Protein AF-K0IC12-F1 (afdb_monomer_lite)

pLDDT: mean 86.48, std 11.3, range [30.16, 95.88]

Organism: Nitrososphaera gargensis (strain Ga9.2) (NCBI:txid1237085)

Sequence (268 aa):
MEIEVFSLYKRFTNIFKLDVQGGSIYESYVADENTHFHRGKYYTHVKTPAKVEHVHPDVVTSLVRKAFTQKLIASGYTVDFETAFQSREDEIRNNAFSDIVQVFNGFRFRILGSSNRIYMICDPHLVIRSKASVGHILSLGVPIAILTGVKVSELSSSKTIGYIKEQNFQGGKIRIQKFDKPGPEDVEPNSISIEPRPEVIHNILSYAGRNVDFITLQRQKSLLDSKTASRDRFSQTLLTVDKLRKIFPLIFGDFTVNLAKDPLVVQV

Radius of gyration: 23.1 Å; chains: 1; bounding box: 49×63×57 Å

Foldseek 3Di:
DDPPPQVVQWQAALKWWKDKDWAWKFWDPDDDLQWDDDPRTIIGRPDDPGTDPDDDQVRVQVNVVSLLVVLLVVVQWDDDPNFKIFHPVQWPDDPLCVQFKIKGQIKGWHWDDDPNIIMIRIFTDIDMGGNAFQVRLVVLVQACVLQAQFWKAFPVPSHTFFGFHHADPVPRWTWGDGPVDPDIDTDHSRGMHTDDDQVSSCSSSVSSVRPDNSVVVNCVSCLVPPPPSSVVRSVSSLVVVVVSQVSPQRDDNGMTIHIHNGGDIDRD

Secondary structure (DSSP, 8-state):
----GGGGGEEEEEEEEEEEEE--EEEESS--TT-EEETTEEEESS--S-EESS--HHHHHHHHHHHHHHHHHHTT-EEETTTEEE-GGGB---TTTTTTEEEEEEEEEEEEEETTEEEEEEEEEEEEEE-S-HHHHHHTT--GGGTTT-EEEETTT--EEEEEEEEETTTTEEEEEESSSSSEEEE-TTTEEE---HHHHHHHHHHTT----HHHHHHHHTTTT-TTHHHHHHHHHHHHHHHHGGGPSEEETTEEEEEEEEEEEEE-

Structure (mmCIF, N/CA/C/O backbone):
data_AF-K0IC12-F1
#
_entry.id   AF-K0IC12-F1
#
loop_
_atom_site.group_PDB
_atom_site.id
_atom_site.type_symbol
_atom_site.label_atom_id
_atom_site.label_alt_id
_atom_site.label_comp_id
_atom_site.label_asym_id
_atom_site.label_entity_id
_atom_site.label_seq_id
_atom_site.pdbx_PDB_ins_code
_atom_site.Cartn_x
_atom_site.Cartn_y
_atom_site.Cartn_z
_atom_site.occupancy
_atom_site.B_iso_or_equiv
_atom_site.auth_seq_id
_atom_site.auth_comp_id
_atom_site.auth_asym_id
_atom_site.auth_atom_id
_atom_site.pdbx_PDB_model_num
ATOM 1 N N . MET A 1 1 ? -3.922 -42.128 -19.922 1.00 37.50 1 MET A N 1
ATOM 2 C CA . MET A 1 1 ? -4.250 -40.759 -19.477 1.00 37.50 1 MET A CA 1
ATOM 3 C C . MET A 1 1 ? -3.355 -40.481 -18.284 1.00 37.50 1 MET A C 1
ATOM 5 O O . MET A 1 1 ? -3.751 -40.698 -17.148 1.00 37.50 1 MET A O 1
ATOM 9 N N . GLU A 1 2 ? -2.088 -40.175 -18.560 1.00 30.16 2 GLU A N 1
ATOM 10 C CA . GLU A 1 2 ? -1.124 -39.814 -17.523 1.00 30.16 2 GLU A CA 1
ATOM 11 C C . GLU A 1 2 ? -1.532 -38.439 -17.005 1.00 30.16 2 GLU A C 1
ATOM 13 O O . GLU A 1 2 ? -1.391 -37.433 -17.695 1.00 30.16 2 GLU A O 1
ATOM 18 N N . ILE A 1 3 ? -2.101 -38.395 -15.803 1.00 37.47 3 ILE A N 1
ATOM 19 C CA . ILE A 1 3 ? -2.036 -37.180 -14.998 1.00 37.47 3 ILE A CA 1
ATOM 20 C C . ILE A 1 3 ? -0.536 -36.947 -14.841 1.00 37.47 3 ILE A C 1
ATOM 22 O O . ILE A 1 3 ? 0.113 -37.751 -14.175 1.00 37.47 3 ILE A O 1
ATOM 26 N N . GLU A 1 4 ? 0.021 -35.955 -15.547 1.00 41.69 4 GLU A N 1
ATOM 27 C CA . GLU A 1 4 ? 1.442 -35.618 -15.479 1.00 41.69 4 GLU A CA 1
ATOM 28 C C . GLU A 1 4 ? 1.815 -35.494 -14.004 1.00 41.69 4 GLU A C 1
ATOM 30 O O . GLU A 1 4 ? 1.529 -34.489 -13.360 1.00 41.69 4 GLU A O 1
ATOM 35 N N . VAL A 1 5 ? 2.459 -36.519 -13.449 1.00 41.50 5 VAL A N 1
ATOM 36 C CA . VAL A 1 5 ? 2.926 -36.530 -12.059 1.00 41.50 5 VAL A CA 1
ATOM 37 C C . VAL A 1 5 ? 3.823 -35.307 -11.808 1.00 41.50 5 VAL A C 1
ATOM 39 O O . VAL A 1 5 ? 3.843 -34.754 -10.715 1.00 41.50 5 VAL A O 1
ATOM 42 N N . PHE A 1 6 ? 4.448 -34.777 -12.865 1.00 40.00 6 PHE A N 1
ATOM 43 C CA . PHE A 1 6 ? 5.191 -33.518 -12.894 1.00 40.00 6 PHE A CA 1
ATOM 44 C C . PHE A 1 6 ? 4.371 -32.255 -12.575 1.00 40.00 6 PHE A C 1
ATOM 46 O O . PHE A 1 6 ? 4.945 -31.276 -12.098 1.00 40.00 6 PHE A O 1
ATOM 53 N N . SER A 1 7 ? 3.050 -32.229 -12.784 1.00 48.22 7 SER A N 1
ATOM 54 C CA . SER A 1 7 ? 2.214 -31.090 -12.380 1.00 48.22 7 SER A CA 1
ATOM 55 C C . SER A 1 7 ? 2.069 -30.979 -10.860 1.00 48.22 7 SER A C 1
ATOM 57 O O . SER A 1 7 ? 1.797 -29.888 -10.366 1.00 48.22 7 SER A O 1
ATOM 59 N N . LEU A 1 8 ? 2.282 -32.074 -10.115 1.00 42.47 8 LEU A N 1
ATOM 60 C CA . LEU A 1 8 ? 2.255 -32.088 -8.645 1.00 42.47 8 LEU A CA 1
ATOM 61 C C . LEU A 1 8 ? 3.492 -31.414 -8.021 1.00 42.47 8 LEU A C 1
ATOM 63 O O . LEU A 1 8 ? 3.436 -31.005 -6.864 1.00 42.47 8 LEU A O 1
ATOM 67 N N . TYR A 1 9 ? 4.575 -31.247 -8.790 1.00 43.97 9 TYR A N 1
ATOM 68 C CA . TYR A 1 9 ? 5.841 -30.646 -8.344 1.00 43.97 9 TYR A CA 1
ATOM 69 C C . TYR A 1 9 ? 6.037 -29.193 -8.811 1.00 43.97 9 TYR A C 1
ATOM 71 O O . TYR A 1 9 ? 7.034 -28.550 -8.479 1.00 43.97 9 TYR A O 1
ATOM 79 N N . LYS A 1 10 ? 5.080 -28.632 -9.564 1.00 49.81 10 LYS A N 1
ATOM 80 C CA . LYS A 1 10 ? 5.116 -27.226 -9.991 1.00 49.81 10 LYS A CA 1
ATOM 81 C C . LYS A 1 10 ? 4.685 -26.327 -8.832 1.00 49.81 10 LYS A C 1
ATOM 83 O O . LYS A 1 10 ? 3.508 -26.278 -8.475 1.00 49.81 10 LYS A O 1
ATOM 88 N N . ARG A 1 11 ? 5.626 -25.565 -8.264 1.00 60.78 11 ARG A N 1
ATOM 89 C CA . ARG A 1 11 ? 5.282 -24.460 -7.357 1.00 60.78 11 ARG A CA 1
ATOM 90 C C . ARG A 1 11 ? 5.029 -23.206 -8.181 1.00 60.78 11 ARG A C 1
ATOM 92 O O . ARG A 1 11 ? 5.937 -22.659 -8.809 1.00 60.78 11 ARG A O 1
ATOM 99 N N . PHE A 1 12 ? 3.779 -22.760 -8.174 1.00 69.00 12 PHE A N 1
ATOM 100 C CA . PHE A 1 12 ? 3.396 -21.489 -8.767 1.00 69.00 12 PHE A CA 1
ATOM 101 C C . PHE A 1 12 ? 3.943 -20.336 -7.927 1.00 69.00 12 PHE A C 1
ATOM 103 O O . PHE A 1 12 ? 3.767 -20.308 -6.707 1.00 69.00 12 PHE A O 1
ATOM 110 N N . THR A 1 13 ? 4.621 -19.395 -8.580 1.00 80.56 13 THR A N 1
ATOM 111 C CA . THR A 1 13 ? 5.155 -18.202 -7.919 1.00 80.56 13 THR A CA 1
ATOM 112 C C . THR A 1 13 ? 4.242 -17.000 -8.140 1.00 80.56 13 THR A C 1
ATOM 114 O O . THR A 1 13 ? 3.378 -16.991 -9.012 1.00 80.56 13 THR A O 1
ATOM 117 N N . ASN A 1 14 ? 4.456 -15.957 -7.349 1.00 86.38 14 ASN A N 1
ATOM 118 C CA . ASN A 1 14 ? 3.876 -14.629 -7.532 1.00 86.38 14 ASN A CA 1
ATOM 119 C C . ASN A 1 14 ? 4.784 -13.712 -8.381 1.00 86.38 14 ASN A C 1
ATOM 121 O O . ASN A 1 14 ? 4.689 -12.486 -8.297 1.00 86.38 14 ASN A O 1
ATOM 125 N N . ILE A 1 15 ? 5.702 -14.307 -9.153 1.00 91.06 15 ILE A N 1
ATOM 126 C CA . ILE A 1 15 ? 6.747 -13.617 -9.906 1.00 91.06 15 ILE A CA 1
ATOM 127 C C . ILE A 1 15 ? 6.404 -13.682 -11.389 1.00 91.06 15 ILE A C 1
ATOM 129 O O . ILE A 1 15 ? 6.227 -14.760 -11.948 1.00 91.06 15 ILE A O 1
ATOM 133 N N . PHE A 1 16 ? 6.373 -12.530 -12.041 1.00 93.25 16 PHE A N 1
ATOM 134 C CA . PHE A 1 16 ? 6.035 -12.379 -13.448 1.00 93.25 16 PHE A CA 1
ATOM 135 C C . PHE A 1 16 ? 7.198 -11.719 -14.171 1.00 93.25 16 PHE A C 1
ATOM 137 O O . PHE A 1 16 ? 7.802 -10.773 -13.666 1.00 93.25 16 PHE A O 1
ATOM 144 N N . LYS A 1 17 ? 7.537 -12.212 -15.358 1.00 94.06 17 LYS A N 1
ATOM 145 C CA . LYS A 1 17 ? 8.578 -11.590 -16.177 1.00 94.06 17 LYS A CA 1
ATOM 146 C C . LYS A 1 17 ? 8.070 -10.262 -16.747 1.00 94.06 17 LYS A C 1
ATOM 148 O O . LYS A 1 17 ? 6.922 -10.170 -17.179 1.00 94.06 17 LYS A O 1
ATOM 153 N N . LEU A 1 18 ? 8.937 -9.255 -16.759 1.00 94.94 18 LEU A N 1
ATOM 154 C CA . LEU A 1 18 ? 8.748 -8.023 -17.512 1.00 94.94 18 LEU A CA 1
ATOM 155 C C . LEU A 1 18 ? 9.631 -8.070 -18.760 1.00 94.94 18 LEU A C 1
ATOM 157 O O . LEU A 1 18 ? 10.860 -8.129 -18.668 1.00 94.94 18 LEU A O 1
ATOM 161 N N . ASP A 1 19 ? 8.998 -8.060 -19.927 1.00 93.56 19 ASP A N 1
ATOM 162 C CA . ASP A 1 19 ? 9.678 -8.017 -21.216 1.00 93.56 19 ASP A CA 1
ATOM 163 C C . ASP A 1 19 ? 9.950 -6.558 -21.581 1.00 93.56 19 ASP A C 1
ATOM 165 O O . ASP A 1 19 ? 9.056 -5.832 -22.015 1.00 93.56 19 ASP A O 1
ATOM 169 N N . VAL A 1 20 ? 11.191 -6.130 -21.355 1.00 91.50 20 VAL A N 1
ATOM 170 C CA . VAL A 1 20 ? 11.669 -4.773 -21.639 1.00 91.50 20 VAL A CA 1
ATOM 171 C C . VAL A 1 20 ? 12.267 -4.736 -23.040 1.00 91.50 20 VAL A C 1
ATOM 173 O O . VAL A 1 20 ? 13.178 -5.504 -23.348 1.00 91.50 20 VAL A O 1
ATOM 176 N N . GLN A 1 21 ? 11.761 -3.839 -23.880 1.00 89.81 21 GLN A N 1
ATOM 177 C CA . GLN A 1 21 ? 12.217 -3.623 -25.249 1.00 89.81 21 GLN A CA 1
ATOM 178 C C . GLN A 1 21 ? 12.609 -2.160 -25.460 1.00 89.81 21 GLN A C 1
ATOM 180 O O . GLN A 1 21 ? 11.932 -1.250 -24.976 1.00 89.81 21 GLN A O 1
ATOM 185 N N . GLY A 1 22 ? 13.682 -1.952 -26.226 1.00 83.44 22 GLY A N 1
ATOM 186 C CA . GLY A 1 22 ? 14.189 -0.620 -26.541 1.00 83.44 22 GLY A CA 1
ATOM 187 C C . GLY A 1 22 ? 14.722 0.128 -25.318 1.00 83.44 22 GLY A C 1
ATOM 188 O O . GLY A 1 22 ? 15.079 -0.477 -24.305 1.00 83.44 22 GLY A O 1
ATOM 189 N N . GLY A 1 23 ? 14.767 1.453 -25.444 1.00 83.06 23 GLY A N 1
ATOM 190 C CA . GLY A 1 23 ? 15.145 2.360 -24.371 1.00 83.06 23 GLY A CA 1
ATOM 191 C C . GLY A 1 23 ? 16.581 2.867 -24.436 1.00 83.06 23 GLY A C 1
ATOM 192 O O . GLY A 1 23 ? 17.542 2.101 -24.387 1.00 83.06 23 GLY A O 1
ATOM 193 N N . SER A 1 24 ? 16.725 4.189 -24.490 1.00 89.44 24 SER A N 1
ATOM 194 C CA . SER A 1 24 ? 17.990 4.874 -24.224 1.00 89.44 24 SER A CA 1
ATOM 195 C C . SER A 1 24 ? 17.958 5.452 -22.813 1.00 89.44 24 SER A C 1
ATOM 197 O O . SER A 1 24 ? 16.943 5.998 -22.382 1.00 89.44 24 SER A O 1
ATOM 199 N N . ILE A 1 25 ? 19.075 5.347 -22.097 1.00 91.06 25 ILE A N 1
ATOM 200 C CA . ILE A 1 25 ? 19.256 6.000 -20.798 1.00 91.06 25 ILE A CA 1
ATOM 201 C C . ILE A 1 25 ? 20.344 7.045 -20.950 1.00 91.06 25 ILE A C 1
ATOM 203 O O . ILE A 1 25 ? 21.324 6.853 -21.674 1.00 91.06 25 ILE A O 1
ATOM 207 N N . TYR A 1 26 ? 20.146 8.154 -20.263 1.00 92.00 26 TYR A N 1
ATOM 208 C CA . TYR A 1 26 ? 20.994 9.322 -20.330 1.00 92.00 26 TYR A CA 1
ATOM 209 C C . TYR A 1 26 ? 21.458 9.714 -18.931 1.00 92.00 26 TYR A C 1
ATOM 211 O O . TYR A 1 26 ? 20.747 9.492 -17.947 1.00 92.00 26 TYR A O 1
ATOM 219 N N . GLU A 1 27 ? 22.646 10.301 -18.839 1.00 91.12 27 GLU A N 1
ATOM 220 C CA . GLU A 1 27 ? 23.101 10.950 -17.614 1.00 91.12 27 GLU A CA 1
ATOM 221 C C . GLU A 1 27 ? 22.369 12.295 -17.463 1.00 91.12 27 GLU A C 1
ATOM 223 O O . GLU A 1 27 ? 22.166 13.037 -18.431 1.00 91.12 27 GLU A O 1
ATOM 228 N N . SER A 1 28 ? 21.933 12.588 -16.242 1.00 88.94 28 SER A N 1
ATOM 229 C CA . SER A 1 28 ? 21.329 13.860 -15.858 1.00 88.94 28 SER A CA 1
ATOM 230 C C . SER A 1 28 ? 22.184 14.525 -14.787 1.00 88.94 28 SER A C 1
ATOM 232 O O . SER A 1 28 ? 22.782 13.859 -13.943 1.00 88.94 28 SER A O 1
ATOM 234 N N . TYR A 1 29 ? 22.198 15.854 -14.794 1.00 85.25 29 TYR A N 1
ATOM 235 C CA . TYR A 1 29 ? 22.794 16.667 -13.731 1.00 85.25 29 TYR A CA 1
ATOM 236 C C . TYR A 1 29 ? 21.744 17.202 -12.752 1.00 85.25 29 TYR A C 1
ATOM 238 O O . TYR A 1 29 ? 22.092 17.771 -11.720 1.00 85.25 29 TYR A O 1
ATOM 246 N N . VAL A 1 30 ? 20.461 17.019 -13.071 1.00 84.88 30 VAL A N 1
ATOM 247 C CA . VAL A 1 30 ? 19.329 17.492 -12.274 1.00 84.88 30 VAL A CA 1
ATOM 248 C C . VAL A 1 30 ? 18.616 16.290 -11.673 1.00 84.88 30 VAL A C 1
ATOM 250 O O . VAL A 1 30 ? 18.352 15.307 -12.367 1.00 84.88 30 VAL A O 1
ATOM 253 N N . ALA A 1 31 ? 18.320 16.383 -10.379 1.00 86.94 31 ALA A N 1
ATOM 254 C CA . ALA A 1 31 ? 17.467 15.437 -9.681 1.00 86.94 31 ALA A CA 1
ATOM 255 C C . ALA A 1 31 ? 16.000 15.841 -9.872 1.00 86.94 31 ALA A C 1
ATOM 257 O O . ALA A 1 31 ? 15.590 16.924 -9.460 1.00 86.94 31 ALA A O 1
ATOM 258 N N . ASP A 1 32 ? 15.216 14.956 -10.475 1.00 86.44 32 ASP A N 1
ATOM 259 C CA . ASP A 1 32 ? 13.775 15.112 -10.668 1.00 86.44 32 ASP A CA 1
ATOM 260 C C . ASP A 1 32 ? 13.022 13.776 -10.500 1.00 86.44 32 ASP A C 1
ATOM 262 O O . ASP A 1 32 ? 13.602 12.715 -10.226 1.00 86.44 32 ASP A O 1
ATOM 266 N N . GLU A 1 33 ? 11.703 13.819 -10.679 1.00 82.94 33 GLU A N 1
ATOM 267 C CA . GLU A 1 33 ? 10.798 12.671 -10.572 1.00 82.94 33 GLU A CA 1
ATOM 268 C C . GLU A 1 33 ? 11.129 11.509 -11.530 1.00 82.94 33 GLU A C 1
ATOM 270 O O . GLU A 1 33 ? 10.930 10.342 -11.169 1.00 82.94 33 GLU A O 1
ATOM 275 N N . ASN A 1 34 ? 11.737 11.796 -12.681 1.00 84.56 34 ASN A N 1
ATOM 276 C CA . ASN A 1 34 ? 12.089 10.841 -13.736 1.00 84.56 34 ASN A CA 1
ATOM 277 C C . ASN A 1 34 ? 13.535 10.328 -13.637 1.00 84.56 34 ASN A C 1
ATOM 279 O O . ASN A 1 34 ? 13.912 9.399 -14.356 1.00 84.56 34 ASN A O 1
ATOM 283 N N . THR A 1 35 ? 14.336 10.885 -12.727 1.00 88.75 35 THR A N 1
ATOM 284 C CA . THR A 1 35 ? 15.748 10.515 -12.550 1.00 88.75 35 THR A CA 1
ATOM 285 C C . THR A 1 35 ? 15.976 9.437 -11.489 1.00 88.75 35 THR A C 1
ATOM 287 O O . THR A 1 35 ? 15.227 9.310 -10.524 1.00 88.75 35 THR A O 1
ATOM 290 N N . HIS A 1 36 ? 17.039 8.650 -11.606 1.00 89.50 36 HIS A N 1
ATOM 291 C CA . HIS A 1 36 ? 17.471 7.695 -10.589 1.00 89.50 36 HIS A CA 1
ATOM 292 C C . HIS A 1 36 ? 18.938 7.921 -10.228 1.00 89.50 36 HIS A C 1
ATOM 294 O O . HIS A 1 36 ? 19.790 7.941 -11.110 1.00 89.50 36 HIS A O 1
ATOM 300 N N . PHE A 1 37 ? 19.228 8.060 -8.934 1.00 89.62 37 PHE A N 1
ATOM 301 C CA . PHE A 1 37 ? 20.593 8.178 -8.433 1.00 89.62 37 PHE A CA 1
ATOM 302 C C . PHE A 1 37 ? 21.239 6.801 -8.257 1.00 89.62 37 PHE A C 1
ATOM 304 O O . PHE A 1 37 ? 20.717 5.957 -7.525 1.00 89.62 37 PHE A O 1
ATOM 311 N N . HIS A 1 38 ? 22.391 6.587 -8.888 1.00 89.19 38 HIS A N 1
ATOM 312 C CA . HIS A 1 38 ? 23.189 5.374 -8.747 1.00 89.19 38 HIS A CA 1
ATOM 313 C C . HIS A 1 38 ? 24.681 5.722 -8.835 1.00 89.19 38 HIS A C 1
ATOM 315 O O . HIS A 1 38 ? 25.109 6.409 -9.757 1.00 89.19 38 HIS A O 1
ATOM 321 N N . ARG A 1 39 ? 25.482 5.257 -7.865 1.00 87.69 39 ARG A N 1
ATOM 322 C CA . ARG A 1 39 ? 26.951 5.442 -7.824 1.00 87.69 39 ARG A CA 1
ATOM 323 C C . ARG A 1 39 ? 27.421 6.883 -8.110 1.00 87.69 39 ARG A C 1
ATOM 325 O O . ARG A 1 39 ? 28.348 7.094 -8.883 1.00 87.69 39 ARG A O 1
ATOM 332 N N . GLY A 1 40 ? 26.785 7.876 -7.486 1.00 87.69 40 GLY A N 1
ATOM 333 C CA . GLY A 1 40 ? 27.198 9.281 -7.607 1.00 87.69 40 GLY A CA 1
ATOM 334 C C . GLY A 1 40 ? 26.617 10.037 -8.805 1.00 87.69 40 GLY A C 1
ATOM 335 O O . GLY A 1 40 ? 26.897 11.224 -8.939 1.00 87.69 40 GLY A O 1
ATOM 336 N N . LYS A 1 41 ? 25.810 9.392 -9.655 1.00 91.31 41 LYS A N 1
ATOM 337 C CA . LYS A 1 41 ? 25.256 9.981 -10.884 1.00 91.31 41 LYS A CA 1
ATOM 338 C C . LYS A 1 41 ? 23.739 9.848 -10.948 1.00 91.31 41 LYS A C 1
ATOM 340 O O . LYS A 1 41 ? 23.183 8.887 -10.413 1.00 91.31 41 LYS A O 1
ATOM 345 N N . TYR A 1 42 ? 23.080 10.780 -11.635 1.00 92.12 42 TYR A N 1
ATOM 346 C CA . TYR A 1 42 ? 21.659 10.671 -11.964 1.00 92.12 42 TYR A CA 1
ATOM 347 C C . TYR A 1 42 ? 21.477 10.134 -13.380 1.00 92.12 42 TYR A C 1
ATOM 349 O O . TYR A 1 42 ? 22.168 10.537 -14.311 1.00 92.12 42 TYR A O 1
ATOM 357 N N . TYR A 1 43 ? 20.508 9.242 -13.538 1.00 92.00 43 TYR A N 1
ATOM 358 C CA . TYR A 1 43 ? 20.153 8.617 -14.805 1.00 92.00 43 TYR A CA 1
ATOM 359 C C . TYR A 1 43 ? 18.690 8.877 -15.128 1.00 92.00 43 TYR A C 1
ATOM 361 O O . TYR A 1 43 ? 17.850 8.809 -14.235 1.00 92.00 43 TYR A O 1
ATOM 369 N N . THR A 1 44 ? 18.364 9.122 -16.390 1.00 91.38 44 THR A N 1
ATOM 370 C CA . THR A 1 44 ? 16.992 9.374 -16.844 1.00 91.38 44 THR A CA 1
ATOM 371 C C . THR A 1 44 ? 16.723 8.687 -18.180 1.00 91.38 44 THR A C 1
ATOM 373 O O . THR A 1 44 ? 17.644 8.376 -18.932 1.00 91.38 44 THR A O 1
ATOM 376 N N . HIS A 1 45 ? 15.451 8.434 -18.474 1.00 88.75 45 HIS A N 1
ATOM 377 C CA . HIS A 1 45 ? 14.993 7.980 -19.791 1.00 88.75 45 HIS A CA 1
ATOM 378 C C . HIS A 1 45 ? 14.639 9.155 -20.722 1.00 88.75 45 HIS A C 1
ATOM 380 O O . HIS A 1 45 ? 14.367 8.952 -21.903 1.00 88.75 45 HIS A O 1
ATOM 386 N N . VAL A 1 46 ? 14.616 10.384 -20.193 1.00 87.69 46 VAL A N 1
ATOM 387 C CA . VAL A 1 46 ? 14.368 11.607 -20.963 1.00 87.69 46 VAL A CA 1
ATOM 388 C C . VAL A 1 46 ? 15.643 11.985 -21.710 1.00 87.69 46 VAL A C 1
ATOM 390 O O . VAL A 1 46 ? 16.728 11.983 -21.134 1.00 87.69 46 VAL A O 1
ATOM 393 N N . LYS A 1 47 ? 15.523 12.307 -22.999 1.00 85.00 47 LYS A N 1
ATOM 394 C CA . LYS A 1 47 ? 16.674 12.590 -23.860 1.00 85.00 47 LYS A CA 1
ATOM 395 C C . LYS A 1 47 ? 17.498 13.769 -23.333 1.00 85.00 47 LYS A C 1
ATOM 397 O O . LYS A 1 47 ? 17.010 14.895 -23.287 1.00 85.00 47 LYS A O 1
ATOM 402 N N . THR A 1 48 ? 18.766 13.514 -23.021 1.00 82.31 48 THR A N 1
ATOM 403 C CA . THR A 1 48 ? 19.787 14.540 -22.752 1.00 82.31 48 THR A CA 1
ATOM 404 C C . THR A 1 48 ? 20.981 14.343 -23.703 1.00 82.31 48 THR A C 1
ATOM 406 O O . THR A 1 48 ? 21.036 13.339 -24.421 1.00 82.31 48 THR A O 1
ATOM 409 N N . PRO A 1 49 ? 21.941 15.285 -23.769 1.00 82.44 49 PRO A N 1
ATOM 410 C CA . PRO A 1 49 ? 23.105 15.150 -24.649 1.00 82.44 49 PRO A CA 1
ATOM 411 C C . PRO A 1 49 ? 23.994 13.936 -24.330 1.00 82.44 49 PRO A C 1
ATOM 413 O O . PRO A 1 49 ? 24.644 13.401 -25.225 1.00 82.44 49 PRO A O 1
ATOM 416 N N . ALA A 1 50 ? 24.018 13.481 -23.073 1.00 85.44 50 ALA A N 1
ATOM 417 C CA . ALA A 1 50 ? 24.920 12.437 -22.595 1.00 85.44 50 ALA A CA 1
ATOM 418 C C . ALA A 1 50 ? 24.226 11.066 -22.560 1.00 85.44 50 ALA A C 1
ATOM 420 O O . ALA A 1 50 ? 23.750 10.618 -21.514 1.00 85.44 50 ALA A O 1
ATOM 421 N N . LYS A 1 51 ? 24.153 10.390 -23.713 1.00 88.31 51 LYS A N 1
ATOM 422 C CA . LYS A 1 51 ? 23.643 9.011 -23.793 1.00 88.31 51 LYS A CA 1
ATOM 423 C C . LYS A 1 51 ? 24.618 8.035 -23.127 1.00 88.31 51 LYS A C 1
ATOM 425 O O . LYS A 1 51 ? 25.823 8.113 -23.340 1.00 88.31 51 LYS A O 1
ATOM 430 N N . VAL A 1 52 ? 24.083 7.090 -22.360 1.00 86.31 52 VAL A N 1
ATOM 431 C CA . VAL A 1 52 ? 24.846 6.038 -21.680 1.00 86.31 52 VAL A CA 1
ATOM 432 C C . VAL A 1 52 ? 24.699 4.727 -22.454 1.00 86.31 52 VAL A C 1
ATOM 434 O O . VAL A 1 52 ? 23.585 4.246 -22.654 1.00 86.31 52 VAL A O 1
ATOM 437 N N . GLU A 1 53 ? 25.815 4.138 -22.886 1.00 77.94 53 GLU A N 1
ATOM 438 C CA . GLU A 1 53 ? 25.818 2.872 -23.644 1.00 77.94 53 GLU A CA 1
ATOM 439 C C . GLU A 1 53 ? 25.704 1.639 -22.740 1.00 77.94 53 GLU A C 1
ATOM 441 O O . GLU A 1 53 ? 24.989 0.689 -23.052 1.00 77.94 53 GLU A O 1
ATOM 446 N N . HIS A 1 54 ? 26.370 1.672 -21.584 1.00 80.94 54 HIS A N 1
ATOM 447 C CA . HIS A 1 54 ? 26.354 0.590 -20.606 1.00 80.94 54 HIS A CA 1
ATOM 448 C C . HIS A 1 54 ? 25.709 1.057 -19.312 1.00 80.94 54 HIS A C 1
ATOM 450 O O . HIS A 1 54 ? 26.289 1.818 -18.536 1.00 80.94 54 HIS A O 1
ATOM 456 N N . VAL A 1 55 ? 24.489 0.586 -19.078 1.00 83.06 55 VAL A N 1
ATOM 457 C CA . VAL A 1 55 ? 23.694 0.980 -17.921 1.00 83.06 55 VAL A CA 1
ATOM 458 C C . VAL A 1 55 ? 23.611 -0.176 -16.941 1.00 83.06 55 VAL A C 1
ATOM 460 O O . VAL A 1 55 ? 23.340 -1.314 -17.321 1.00 83.06 55 VAL A O 1
ATOM 463 N N . HIS A 1 56 ? 23.817 0.121 -15.660 1.00 85.62 56 HIS A N 1
ATOM 464 C CA . HIS A 1 56 ? 23.649 -0.874 -14.610 1.00 85.62 56 HIS A CA 1
ATOM 465 C C . HIS A 1 56 ? 22.180 -1.353 -14.553 1.00 85.62 56 HIS A C 1
ATOM 467 O O . HIS A 1 56 ? 21.280 -0.507 -14.559 1.00 85.62 56 HIS A O 1
ATOM 473 N N . PRO A 1 57 ? 21.895 -2.667 -14.444 1.00 85.56 57 PRO A N 1
ATOM 474 C CA . PRO A 1 57 ? 20.523 -3.191 -14.435 1.00 85.56 57 PRO A CA 1
ATOM 475 C C . PRO A 1 57 ? 19.604 -2.564 -13.376 1.00 85.56 57 PRO A C 1
ATOM 477 O O . PRO A 1 57 ? 18.408 -2.387 -13.618 1.00 85.56 57 PRO A O 1
ATOM 480 N N . ASP A 1 58 ? 20.154 -2.175 -12.224 1.00 87.31 58 ASP A N 1
ATOM 481 C CA . ASP A 1 58 ? 19.405 -1.486 -11.162 1.00 87.31 58 ASP A CA 1
ATOM 482 C C . ASP A 1 58 ? 18.815 -0.152 -11.621 1.00 87.31 58 ASP A C 1
ATOM 484 O O . ASP A 1 58 ? 17.715 0.212 -11.204 1.00 87.31 58 ASP A O 1
ATOM 488 N N . VAL A 1 59 ? 19.514 0.563 -12.507 1.00 90.12 59 VAL A N 1
ATOM 489 C CA . VAL A 1 59 ? 19.035 1.835 -13.051 1.00 90.12 59 VAL A CA 1
ATOM 490 C C . VAL A 1 59 ? 17.791 1.591 -13.896 1.00 90.12 59 VAL A C 1
ATOM 492 O O . VAL A 1 59 ? 16.762 2.219 -13.655 1.00 90.12 59 VAL A O 1
ATOM 495 N N . VAL A 1 60 ? 17.848 0.627 -14.821 1.00 90.00 60 VAL A N 1
ATOM 496 C CA . VAL A 1 60 ? 16.694 0.239 -15.651 1.00 90.00 60 VAL A CA 1
ATOM 497 C C . VAL A 1 60 ? 15.541 -0.228 -14.760 1.00 90.00 60 VAL A C 1
ATOM 499 O O . VAL A 1 60 ? 14.421 0.256 -14.892 1.00 90.00 60 VAL A O 1
ATOM 502 N N . THR A 1 61 ? 15.821 -1.107 -13.795 1.00 92.19 61 THR A N 1
ATOM 503 C CA . THR A 1 61 ? 14.837 -1.628 -12.828 1.00 92.19 61 THR A CA 1
ATOM 504 C C . THR A 1 61 ? 14.141 -0.499 -12.066 1.00 92.19 61 THR A C 1
ATOM 506 O O . THR A 1 61 ? 12.918 -0.498 -11.917 1.00 92.19 61 THR A O 1
ATOM 509 N N . SER A 1 62 ? 14.906 0.493 -11.611 1.00 91.44 62 SER A N 1
ATOM 510 C CA . SER A 1 62 ? 14.381 1.646 -10.885 1.00 91.44 62 SER A CA 1
ATOM 511 C C . SER A 1 62 ? 13.530 2.557 -11.771 1.00 91.44 62 SER A C 1
ATOM 513 O O . SER A 1 62 ? 12.461 2.989 -11.335 1.00 91.44 62 SER A O 1
ATOM 515 N N . LEU A 1 63 ? 13.951 2.806 -13.016 1.00 92.12 63 LEU A N 1
ATOM 516 C CA . LEU A 1 63 ? 13.178 3.587 -13.987 1.00 92.12 63 LEU A CA 1
ATOM 517 C C . LEU A 1 63 ? 11.860 2.889 -14.350 1.00 92.12 63 LEU A C 1
ATOM 519 O O . LEU A 1 63 ? 10.811 3.525 -14.305 1.00 92.12 63 LEU A O 1
ATOM 523 N N . VAL A 1 64 ? 11.884 1.574 -14.600 1.00 93.25 64 VAL A N 1
ATOM 524 C CA . VAL A 1 64 ? 10.672 0.771 -14.845 1.00 93.25 64 VAL A CA 1
ATOM 525 C C . VAL A 1 64 ? 9.728 0.829 -13.642 1.00 93.25 64 VAL A C 1
ATOM 527 O O . VAL A 1 64 ? 8.528 1.032 -13.812 1.00 93.25 64 VAL A O 1
ATOM 530 N N . ARG A 1 65 ? 10.254 0.716 -12.414 1.00 93.06 65 ARG A N 1
ATOM 531 C CA . ARG A 1 65 ? 9.461 0.861 -11.181 1.00 93.06 65 ARG A CA 1
ATOM 532 C C . ARG A 1 65 ? 8.800 2.230 -11.088 1.00 93.06 65 ARG A C 1
ATOM 534 O O . ARG A 1 65 ? 7.612 2.294 -10.793 1.00 93.06 65 ARG A O 1
ATOM 541 N N . LYS A 1 66 ? 9.546 3.307 -11.344 1.00 91.31 66 LYS A N 1
ATOM 542 C CA . LYS A 1 66 ? 9.011 4.675 -11.332 1.00 91.31 66 LYS A CA 1
ATOM 543 C C . LYS A 1 66 ? 7.900 4.852 -12.363 1.00 91.31 66 LYS A C 1
ATOM 545 O O . LYS A 1 66 ? 6.809 5.277 -11.993 1.00 91.31 66 LYS A O 1
ATOM 550 N N . ALA A 1 67 ? 8.153 4.450 -13.608 1.00 92.06 67 ALA A N 1
ATOM 551 C CA . ALA A 1 67 ? 7.176 4.532 -14.688 1.00 92.06 67 ALA A CA 1
ATOM 552 C C . ALA A 1 67 ? 5.908 3.722 -14.372 1.00 92.06 67 ALA A C 1
ATOM 554 O O . ALA A 1 67 ? 4.793 4.201 -14.581 1.00 92.06 67 ALA A O 1
ATOM 555 N N . PHE A 1 68 ? 6.056 2.521 -13.802 1.00 93.69 68 PHE A N 1
ATOM 556 C CA . PHE A 1 68 ? 4.915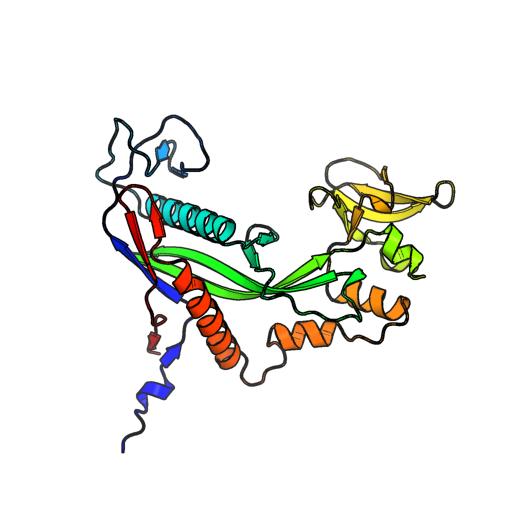 1.705 -13.395 1.00 93.69 68 PHE A CA 1
ATOM 557 C C . PHE A 1 68 ? 4.098 2.360 -12.276 1.00 93.69 68 PHE A C 1
ATOM 559 O O . PHE A 1 68 ? 2.877 2.453 -12.395 1.00 93.69 68 PHE A O 1
ATOM 566 N N . THR A 1 69 ? 4.750 2.876 -11.228 1.00 92.12 69 THR A N 1
ATOM 567 C CA . THR A 1 69 ? 4.079 3.606 -10.139 1.00 92.12 69 THR A CA 1
ATOM 568 C C . THR A 1 69 ? 3.331 4.834 -10.661 1.00 92.12 69 THR A C 1
ATOM 570 O O . THR A 1 69 ? 2.169 5.035 -10.313 1.00 92.12 69 THR A O 1
ATOM 573 N N . GLN A 1 70 ? 3.960 5.635 -11.526 1.00 90.31 70 GLN A N 1
ATOM 574 C CA . GLN A 1 70 ? 3.322 6.805 -12.139 1.00 90.31 70 GLN A CA 1
ATOM 575 C C . GLN A 1 70 ? 2.096 6.399 -12.966 1.00 90.31 70 GLN A C 1
ATOM 577 O O . GLN A 1 70 ? 1.032 7.002 -12.830 1.00 90.31 70 GLN A O 1
ATOM 582 N N . LYS A 1 71 ? 2.208 5.340 -13.778 1.00 92.69 71 LYS A N 1
ATOM 583 C CA . LYS A 1 71 ? 1.095 4.840 -14.592 1.00 92.69 71 LYS A CA 1
ATOM 584 C C . LYS A 1 71 ? -0.049 4.289 -13.734 1.00 92.69 71 LYS A C 1
ATOM 586 O O . LYS A 1 71 ? -1.211 4.519 -14.069 1.00 92.69 71 LYS A O 1
ATOM 591 N N . LEU A 1 72 ? 0.256 3.610 -12.627 1.00 92.94 72 LEU A N 1
ATOM 592 C CA . LEU A 1 72 ? -0.731 3.166 -11.638 1.00 92.94 72 LEU A CA 1
ATOM 593 C C . LEU A 1 72 ? -1.514 4.351 -11.067 1.00 92.94 72 LEU A C 1
ATOM 595 O O . LEU A 1 72 ? -2.744 4.348 -11.113 1.00 92.94 72 LEU A O 1
ATOM 599 N N . ILE A 1 73 ? -0.812 5.385 -10.600 1.00 91.81 73 ILE A N 1
ATOM 600 C CA . ILE A 1 73 ? -1.434 6.598 -10.050 1.00 91.81 73 ILE A CA 1
ATOM 601 C C . ILE A 1 73 ? -2.307 7.285 -11.105 1.00 91.81 73 ILE A C 1
ATOM 603 O O . ILE A 1 73 ? -3.470 7.590 -10.844 1.00 91.81 73 ILE A O 1
ATOM 607 N N . ALA A 1 74 ? -1.790 7.447 -12.326 1.00 91.31 74 ALA A N 1
ATOM 608 C CA . ALA A 1 74 ? -2.542 8.015 -13.447 1.00 91.31 74 ALA A CA 1
ATOM 609 C C . ALA A 1 74 ? -3.783 7.184 -13.825 1.00 91.31 74 ALA A C 1
ATOM 611 O O . ALA A 1 74 ? -4.741 7.722 -14.371 1.00 91.31 74 ALA A O 1
ATOM 612 N N . SER A 1 75 ? -3.784 5.885 -13.514 1.00 92.12 75 SER A N 1
ATOM 613 C CA . SER A 1 75 ? -4.919 4.976 -13.729 1.00 92.12 75 SER A CA 1
ATOM 614 C C . SER A 1 75 ? -5.895 4.937 -12.542 1.00 92.12 75 SER A C 1
ATOM 616 O O . SER A 1 75 ? -6.769 4.076 -12.504 1.00 92.12 75 SER A O 1
ATOM 618 N N . GLY A 1 76 ? -5.753 5.841 -11.564 1.00 91.44 76 GLY A N 1
ATOM 619 C CA . GLY A 1 76 ? -6.672 5.983 -10.431 1.00 91.44 76 GLY A CA 1
ATOM 620 C C . GLY A 1 76 ? -6.324 5.148 -9.197 1.00 91.44 76 GLY A C 1
ATOM 621 O O . GLY A 1 76 ? -7.117 5.106 -8.253 1.00 91.44 76 GLY A O 1
ATOM 622 N N . TYR A 1 77 ? -5.156 4.499 -9.167 1.00 92.94 77 TYR A N 1
ATOM 623 C CA . TYR A 1 77 ? -4.681 3.832 -7.956 1.00 92.94 77 TYR A CA 1
ATOM 624 C C . TYR A 1 77 ? -4.119 4.854 -6.966 1.00 92.94 77 TYR A C 1
ATOM 626 O O . TYR A 1 77 ? -3.459 5.822 -7.336 1.00 92.94 77 TYR A O 1
ATOM 634 N N . THR A 1 78 ? -4.345 4.608 -5.681 1.00 90.06 78 THR A N 1
ATOM 635 C CA . THR A 1 78 ? -3.745 5.376 -4.585 1.00 90.06 78 THR A CA 1
ATOM 636 C C . THR A 1 78 ? -2.720 4.516 -3.861 1.00 90.06 78 THR A C 1
ATOM 638 O O . THR A 1 78 ? -2.868 3.294 -3.817 1.00 90.06 78 THR A O 1
ATOM 641 N N . VAL A 1 79 ? -1.681 5.157 -3.324 1.00 84.06 79 VAL A N 1
ATOM 642 C CA . VAL A 1 79 ? -0.600 4.489 -2.591 1.00 84.06 79 VAL A CA 1
ATOM 643 C C . VAL A 1 79 ? -0.798 4.714 -1.099 1.00 84.06 79 VAL A C 1
ATOM 645 O O . VAL A 1 79 ? -0.984 5.851 -0.670 1.00 84.06 79 VAL A O 1
ATOM 648 N N . ASP A 1 80 ? -0.753 3.639 -0.323 1.00 74.19 80 ASP A N 1
ATOM 649 C CA . ASP A 1 80 ? -0.740 3.663 1.137 1.00 74.19 80 ASP A CA 1
ATOM 650 C C . ASP A 1 80 ? 0.613 3.150 1.657 1.00 74.19 80 ASP A C 1
ATOM 652 O O . ASP A 1 80 ? 1.153 2.163 1.139 1.00 74.19 80 ASP A O 1
ATOM 656 N N . PHE A 1 81 ? 1.187 3.851 2.644 1.00 61.59 81 PHE A N 1
ATOM 657 C CA . PHE A 1 81 ? 2.501 3.557 3.247 1.00 61.59 81 PHE A CA 1
ATOM 658 C C . PHE A 1 81 ? 3.577 3.128 2.225 1.00 61.59 81 PHE A C 1
ATOM 660 O O . PHE A 1 81 ? 4.251 2.107 2.383 1.00 61.59 81 PHE A O 1
ATOM 667 N N . GLU A 1 82 ? 3.680 3.895 1.134 1.00 64.56 82 GLU A N 1
ATOM 668 C CA . GLU A 1 82 ? 4.689 3.800 0.062 1.00 64.56 82 GLU A CA 1
ATOM 669 C C . GLU A 1 82 ? 4.748 2.485 -0.742 1.00 64.56 82 GLU A C 1
ATOM 671 O O . GLU A 1 82 ? 5.490 2.403 -1.721 1.00 64.56 82 GLU A O 1
ATOM 676 N N . THR A 1 83 ? 3.991 1.447 -0.375 1.00 75.88 83 THR A N 1
ATOM 677 C CA . THR A 1 83 ? 4.190 0.098 -0.942 1.00 75.88 83 THR A CA 1
ATOM 678 C C . THR A 1 83 ? 2.913 -0.658 -1.272 1.00 75.88 83 THR A C 1
ATOM 680 O O . THR A 1 83 ? 2.979 -1.624 -2.039 1.00 75.88 83 THR A O 1
ATOM 683 N N . ALA A 1 84 ? 1.769 -0.247 -0.722 1.00 86.94 84 ALA A N 1
ATOM 684 C CA . ALA A 1 84 ? 0.481 -0.853 -1.017 1.00 86.94 84 ALA A CA 1
ATOM 685 C C . ALA A 1 84 ? -0.328 0.039 -1.959 1.00 86.94 84 ALA A C 1
ATOM 687 O O . ALA A 1 84 ? -0.344 1.257 -1.816 1.00 86.94 84 ALA A O 1
ATOM 688 N N . PHE A 1 85 ? -0.976 -0.587 -2.932 1.00 91.19 85 PHE A N 1
ATOM 689 C CA . PHE A 1 85 ? -1.760 0.070 -3.965 1.00 91.19 85 PHE A CA 1
ATOM 690 C C . PHE A 1 85 ? -3.204 -0.399 -3.879 1.00 91.19 85 PHE A C 1
ATOM 692 O O . PHE A 1 85 ? -3.475 -1.593 -3.720 1.00 91.19 85 PHE A O 1
ATOM 699 N N . GLN A 1 86 ? -4.131 0.540 -4.040 1.00 91.94 86 GLN A N 1
ATOM 700 C CA . GLN A 1 86 ? -5.561 0.262 -4.028 1.00 91.94 86 GLN A CA 1
ATOM 701 C C . GLN A 1 86 ? -6.314 1.142 -5.025 1.00 91.94 86 GLN A C 1
ATOM 703 O O . GLN A 1 86 ? -5.966 2.307 -5.231 1.00 91.94 86 GLN A O 1
ATOM 708 N N . SER A 1 87 ? -7.374 0.585 -5.609 1.00 91.75 87 SER A N 1
ATOM 709 C CA . SER A 1 87 ? -8.352 1.304 -6.427 1.00 91.75 87 SER A CA 1
ATOM 710 C C . SER A 1 87 ? -9.659 1.479 -5.653 1.00 91.75 87 SER A C 1
ATOM 712 O O . SER A 1 87 ? -10.023 0.641 -4.827 1.00 91.75 87 SER A O 1
ATOM 714 N N . ARG A 1 88 ? -10.407 2.547 -5.949 1.00 89.25 88 ARG A N 1
ATOM 715 C CA . ARG A 1 88 ? -11.748 2.775 -5.384 1.00 89.25 88 ARG A CA 1
ATOM 716 C C . ARG A 1 88 ? -12.738 1.666 -5.756 1.00 89.25 88 ARG A C 1
ATOM 718 O O . ARG A 1 88 ? -13.668 1.400 -5.001 1.00 89.25 88 ARG A O 1
ATOM 725 N N . GLU A 1 89 ? -12.536 1.022 -6.902 1.00 90.31 89 GLU A N 1
ATOM 726 C CA . GLU A 1 89 ? -13.357 -0.107 -7.358 1.00 90.31 89 GLU A CA 1
ATOM 727 C C . GLU A 1 89 ? -13.191 -1.350 -6.469 1.00 90.31 89 GLU A C 1
ATOM 729 O O . GLU A 1 89 ? -14.094 -2.179 -6.400 1.00 90.31 89 GLU A O 1
ATOM 734 N N . ASP A 1 90 ? -12.073 -1.448 -5.742 1.00 91.06 90 ASP A N 1
ATOM 735 C CA . ASP A 1 90 ? -11.732 -2.583 -4.881 1.00 91.06 90 ASP A CA 1
ATOM 736 C C . ASP A 1 90 ? -12.114 -2.370 -3.405 1.00 91.06 90 ASP A C 1
ATOM 738 O O . ASP A 1 9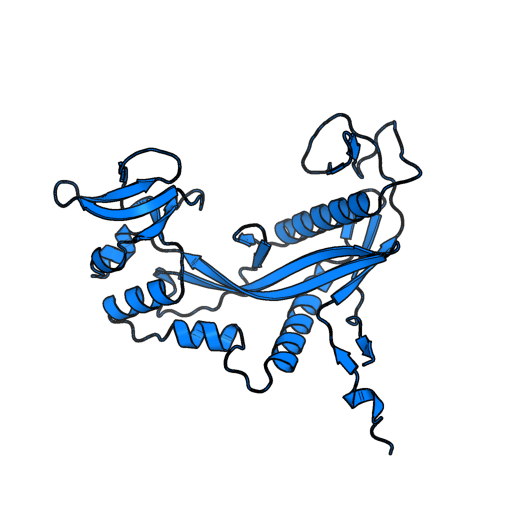0 ? -11.727 -3.162 -2.537 1.00 91.06 90 ASP A O 1
ATOM 742 N N . GLU A 1 91 ? -12.868 -1.308 -3.101 1.00 92.88 91 GLU A N 1
ATOM 743 C CA . GLU A 1 91 ? -13.351 -1.014 -1.752 1.00 92.88 91 GLU A CA 1
ATOM 744 C C . GLU A 1 91 ? -14.367 -2.067 -1.280 1.00 92.88 91 GLU A C 1
ATOM 746 O O . GLU A 1 91 ? -15.419 -2.293 -1.884 1.00 92.88 91 GLU A O 1
ATOM 751 N N . ILE A 1 92 ? -14.081 -2.679 -0.134 1.00 91.00 92 ILE A N 1
ATOM 752 C CA . ILE A 1 92 ? -14.988 -3.567 0.584 1.00 91.00 92 ILE A CA 1
ATOM 753 C C . ILE A 1 92 ? -15.982 -2.697 1.352 1.00 91.00 92 ILE A C 1
ATOM 755 O O . ILE A 1 92 ? -15.746 -2.291 2.491 1.00 91.00 92 ILE A O 1
ATOM 759 N N . ARG A 1 93 ? -17.116 -2.404 0.715 1.00 88.94 93 ARG A N 1
ATOM 760 C CA . ARG A 1 93 ? -18.178 -1.599 1.325 1.00 88.94 93 ARG A CA 1
ATOM 761 C C . ARG A 1 93 ? -18.908 -2.392 2.403 1.00 88.94 93 ARG A C 1
ATOM 763 O O . ARG A 1 93 ? -19.477 -3.446 2.131 1.00 88.94 93 ARG A O 1
ATOM 770 N N . ASN A 1 94 ? -18.919 -1.855 3.619 1.00 87.06 94 ASN A N 1
ATOM 771 C CA . ASN A 1 94 ? -19.690 -2.396 4.731 1.00 87.06 94 ASN A CA 1
ATOM 772 C C . ASN A 1 94 ? -20.134 -1.264 5.665 1.00 87.06 94 ASN A C 1
ATOM 774 O O . ASN A 1 94 ? -19.309 -0.605 6.301 1.00 87.06 94 ASN A O 1
ATOM 778 N N . ASN A 1 95 ? -21.449 -1.069 5.772 1.00 87.00 95 ASN A N 1
ATOM 779 C CA . ASN A 1 95 ? -22.041 0.019 6.552 1.00 87.00 95 ASN A CA 1
ATOM 780 C C . ASN A 1 95 ? -21.675 -0.035 8.040 1.00 87.00 95 ASN A C 1
ATOM 782 O O . ASN A 1 95 ? -21.696 0.994 8.706 1.00 87.00 95 ASN A O 1
ATOM 786 N N . ALA A 1 96 ? -21.304 -1.205 8.562 1.00 88.38 96 ALA A N 1
ATOM 787 C CA . ALA A 1 96 ? -21.006 -1.367 9.976 1.00 88.38 96 ALA A CA 1
ATOM 788 C C . ALA A 1 96 ? -19.689 -0.690 10.407 1.00 88.38 96 ALA A C 1
ATOM 790 O O . ALA A 1 96 ? -19.517 -0.390 11.587 1.00 88.38 96 ALA A O 1
ATOM 791 N N . PHE A 1 97 ? -18.773 -0.399 9.477 1.00 91.44 97 PHE A N 1
ATOM 792 C CA . PHE A 1 97 ? -17.507 0.284 9.787 1.00 91.44 97 PHE A CA 1
ATOM 793 C C . PHE A 1 97 ? -17.119 1.404 8.811 1.00 91.44 97 PHE A C 1
ATOM 795 O O . PHE A 1 97 ? -16.105 2.063 9.027 1.00 91.44 97 PHE A O 1
ATOM 802 N N . SER A 1 98 ? -17.905 1.643 7.753 1.00 92.00 98 SER A N 1
ATOM 803 C CA . SER A 1 98 ? -17.552 2.549 6.643 1.00 92.00 98 SER A CA 1
ATOM 804 C C . SER A 1 98 ? -17.410 4.036 6.988 1.00 92.00 98 SER A C 1
ATOM 806 O O . SER A 1 98 ? -16.922 4.815 6.167 1.00 92.00 98 SER A O 1
ATOM 808 N N . ASP A 1 99 ? -17.881 4.470 8.152 1.00 93.06 99 ASP A N 1
ATOM 809 C CA . ASP A 1 99 ? -17.683 5.818 8.695 1.00 93.06 99 ASP A CA 1
ATOM 810 C C . ASP A 1 99 ? -16.394 5.927 9.524 1.00 93.06 99 ASP A C 1
ATOM 812 O O . ASP A 1 99 ? -15.876 7.028 9.671 1.00 93.06 99 ASP A O 1
ATOM 816 N N . ILE A 1 100 ? -15.842 4.804 9.999 1.00 93.81 100 ILE A N 1
ATOM 817 C CA . ILE A 1 100 ? -14.610 4.758 10.801 1.00 93.81 100 ILE A CA 1
ATOM 818 C C . ILE A 1 100 ? -13.398 4.450 9.926 1.00 93.81 100 ILE A C 1
ATOM 820 O O . ILE A 1 100 ? -12.389 5.155 9.989 1.00 93.81 100 ILE A O 1
ATOM 824 N N . VAL A 1 101 ? -13.500 3.418 9.088 1.00 93.81 101 VAL A N 1
ATOM 825 C CA . VAL A 1 101 ? -12.414 2.951 8.223 1.00 93.81 101 VAL A CA 1
ATOM 826 C C . VAL A 1 101 ? -12.908 2.593 6.829 1.00 93.81 101 VAL A C 1
ATOM 828 O O . VAL A 1 101 ? -14.073 2.257 6.618 1.00 93.81 101 VAL A O 1
ATOM 831 N N . GLN A 1 102 ? -11.986 2.621 5.876 1.00 92.88 102 GLN A N 1
ATOM 832 C CA . GLN A 1 102 ? -12.160 2.065 4.540 1.00 92.88 102 GLN A CA 1
ATOM 833 C C . GLN A 1 102 ? -11.239 0.862 4.378 1.00 92.88 102 GLN A C 1
ATOM 835 O O . GLN A 1 102 ? -10.103 0.873 4.850 1.00 92.88 102 GLN A O 1
ATOM 840 N N . VAL A 1 103 ? -11.726 -0.176 3.705 1.00 92.88 103 VAL A N 1
ATOM 841 C CA . VAL A 1 103 ? -10.989 -1.424 3.496 1.00 92.88 103 VAL A CA 1
ATOM 842 C C . VAL A 1 103 ? -10.969 -1.725 2.008 1.00 92.88 103 VAL A C 1
ATOM 844 O O . VAL A 1 103 ? -12.011 -1.661 1.366 1.00 92.88 103 VAL A O 1
ATOM 847 N N . PHE A 1 104 ? -9.812 -2.076 1.458 1.00 92.81 104 PHE A N 1
ATOM 848 C CA . PHE A 1 104 ? -9.636 -2.339 0.032 1.00 92.81 104 PHE A CA 1
ATOM 849 C C . PHE A 1 104 ? -8.937 -3.675 -0.194 1.00 92.81 104 PHE A C 1
ATOM 851 O O . PHE A 1 104 ? -7.975 -4.006 0.507 1.00 92.81 104 PHE A O 1
ATOM 858 N N . ASN A 1 105 ? -9.366 -4.407 -1.223 1.00 91.62 105 ASN A N 1
ATOM 859 C CA . ASN A 1 105 ? -8.580 -5.512 -1.774 1.00 91.62 105 ASN A CA 1
ATOM 860 C C . ASN A 1 105 ? -7.456 -4.933 -2.643 1.00 91.62 105 ASN A C 1
ATOM 862 O O . ASN A 1 105 ? -7.576 -4.854 -3.864 1.00 91.62 105 ASN A O 1
ATOM 866 N N . GLY A 1 106 ? -6.394 -4.467 -1.995 1.00 92.88 106 GLY A N 1
ATOM 867 C CA . GLY A 1 106 ? -5.223 -3.917 -2.660 1.00 92.88 106 GLY A CA 1
ATOM 868 C C . GLY A 1 106 ? -4.168 -4.973 -2.978 1.00 92.88 106 GLY A C 1
ATOM 869 O O . GLY A 1 106 ? -4.390 -6.189 -2.925 1.00 92.88 106 GLY A O 1
ATOM 870 N N . PHE A 1 107 ? -2.976 -4.488 -3.297 1.00 92.69 107 PHE A N 1
ATOM 871 C CA . PHE A 1 107 ? -1.809 -5.321 -3.544 1.00 92.69 107 PHE A CA 1
ATOM 872 C C . PHE A 1 107 ? -0.520 -4.564 -3.243 1.00 92.69 107 PHE A C 1
ATOM 874 O O . PHE A 1 107 ? -0.487 -3.337 -3.180 1.00 92.69 107 PHE A O 1
ATOM 881 N N . ARG A 1 108 ? 0.565 -5.308 -3.071 1.00 92.44 108 ARG A N 1
ATOM 882 C CA . ARG A 1 108 ? 1.932 -4.791 -3.059 1.00 92.44 108 ARG A CA 1
ATOM 883 C C . ARG A 1 108 ? 2.646 -5.314 -4.288 1.00 92.44 108 ARG A C 1
ATOM 885 O O . ARG A 1 108 ? 2.359 -6.418 -4.751 1.00 92.44 108 ARG A O 1
ATOM 892 N N . PHE A 1 109 ? 3.601 -4.553 -4.802 1.00 92.31 109 PHE A N 1
ATOM 893 C CA . PHE A 1 109 ? 4.489 -5.066 -5.832 1.00 92.31 109 PHE A CA 1
ATOM 894 C C . PHE A 1 109 ? 5.945 -4.720 -5.554 1.00 92.31 109 PHE A C 1
ATOM 896 O O . PHE A 1 109 ? 6.266 -3.783 -4.821 1.00 92.31 109 PHE A O 1
ATOM 903 N N . ARG A 1 110 ? 6.841 -5.490 -6.165 1.00 91.38 110 ARG A N 1
ATOM 904 C CA . ARG A 1 110 ? 8.274 -5.197 -6.234 1.00 91.38 110 ARG A CA 1
ATOM 905 C C . ARG A 1 110 ? 8.752 -5.452 -7.648 1.00 91.38 110 ARG A C 1
ATOM 907 O O . ARG A 1 110 ? 8.343 -6.434 -8.256 1.00 91.38 110 ARG A O 1
ATOM 914 N N . ILE A 1 111 ? 9.631 -4.595 -8.150 1.00 92.75 111 ILE A N 1
ATOM 915 C CA . ILE A 1 111 ? 10.327 -4.832 -9.414 1.00 92.75 111 ILE A CA 1
ATOM 916 C C . ILE A 1 111 ? 11.781 -5.148 -9.093 1.00 92.75 111 ILE A C 1
ATOM 918 O O . ILE A 1 111 ? 12.428 -4.388 -8.372 1.00 92.75 111 ILE A O 1
ATOM 922 N N . LEU A 1 112 ? 12.265 -6.284 -9.589 1.00 91.00 112 LEU A N 1
ATOM 923 C CA . LEU A 1 112 ? 13.607 -6.800 -9.336 1.00 91.00 112 LEU A CA 1
ATOM 924 C C . LEU A 1 112 ? 14.335 -7.043 -10.657 1.00 91.00 112 LEU A C 1
ATOM 926 O O . LEU A 1 112 ? 13.767 -7.634 -11.575 1.00 91.00 112 LEU A O 1
ATOM 930 N N . GLY A 1 113 ? 15.598 -6.631 -10.726 1.00 88.19 113 GLY A N 1
ATOM 931 C CA . GLY A 1 113 ? 16.512 -6.977 -11.810 1.00 88.19 113 GLY A CA 1
ATOM 932 C C . GLY A 1 113 ? 17.380 -8.175 -11.427 1.00 88.19 113 GLY A C 1
ATOM 933 O O . GLY A 1 113 ? 17.923 -8.222 -10.327 1.00 88.19 113 GLY A O 1
ATOM 934 N N . SER A 1 114 ? 17.527 -9.150 -12.322 1.00 81.94 114 SER A N 1
ATOM 935 C CA . SER A 1 114 ? 18.501 -10.239 -12.185 1.00 81.94 114 SER A CA 1
ATOM 936 C C . SER A 1 114 ? 18.946 -10.735 -13.555 1.00 81.94 114 SER A C 1
ATOM 938 O O . SER A 1 114 ? 18.110 -11.054 -14.400 1.00 81.94 114 SER A O 1
ATOM 940 N N . SER A 1 115 ? 20.262 -10.826 -13.774 1.00 75.31 115 SER A N 1
ATOM 941 C CA . SER A 1 115 ? 20.866 -11.403 -14.989 1.00 75.31 115 SER A CA 1
ATOM 942 C C . SER A 1 115 ? 20.261 -10.857 -16.296 1.00 75.31 115 SER A C 1
ATOM 944 O O . SER A 1 115 ? 19.826 -11.619 -17.157 1.00 75.31 115 SER A O 1
ATOM 946 N N . ASN A 1 116 ? 20.175 -9.525 -16.416 1.00 75.25 116 ASN A N 1
ATOM 947 C CA . ASN A 1 116 ? 19.566 -8.791 -17.542 1.00 75.25 116 ASN A CA 1
ATOM 948 C C . ASN A 1 116 ? 18.067 -9.042 -17.775 1.00 75.25 116 ASN A C 1
ATOM 950 O O . ASN A 1 116 ? 17.528 -8.688 -18.821 1.00 75.25 116 ASN A O 1
ATOM 954 N N . ARG A 1 117 ? 17.370 -9.636 -16.808 1.00 89.50 117 ARG A N 1
ATOM 955 C CA . ARG A 1 117 ? 15.916 -9.794 -16.823 1.00 89.50 117 ARG A CA 1
ATOM 956 C C . ARG A 1 117 ? 15.313 -8.973 -15.703 1.00 89.50 117 ARG A C 1
ATOM 958 O O . ARG A 1 117 ? 15.925 -8.799 -14.651 1.00 89.50 117 ARG A O 1
ATOM 965 N N . ILE A 1 118 ? 14.102 -8.489 -15.935 1.00 93.25 118 ILE A N 1
ATOM 966 C CA . ILE A 1 118 ? 13.337 -7.760 -14.934 1.00 93.25 118 ILE A CA 1
ATOM 967 C C . ILE A 1 118 ? 12.095 -8.577 -14.607 1.00 93.25 118 ILE A C 1
ATOM 969 O O . ILE A 1 118 ? 11.470 -9.169 -15.488 1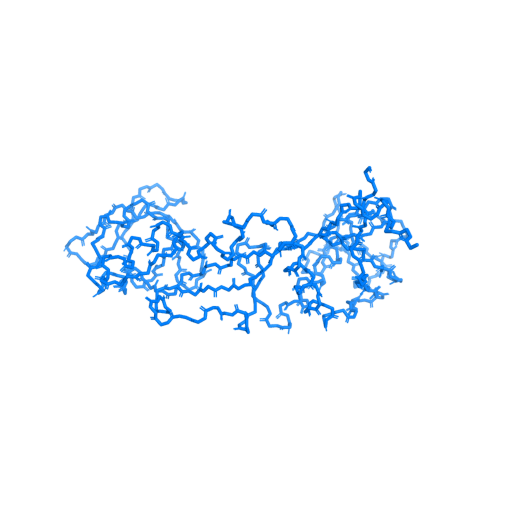.00 93.25 118 ILE A O 1
ATOM 973 N N . TYR A 1 119 ? 11.761 -8.631 -13.326 1.00 93.94 119 TYR A N 1
ATOM 974 C CA . TYR A 1 119 ? 10.617 -9.360 -12.811 1.00 93.94 119 TYR A CA 1
ATOM 975 C C . TYR A 1 119 ? 9.765 -8.450 -11.939 1.00 93.94 119 TYR A C 1
ATOM 977 O O . TYR A 1 119 ? 10.288 -7.605 -11.213 1.00 93.94 119 TYR A O 1
ATOM 985 N N . MET A 1 120 ? 8.457 -8.664 -11.981 1.00 94.06 120 MET A N 1
ATOM 986 C CA . MET A 1 120 ? 7.494 -8.090 -11.059 1.00 94.06 120 MET A CA 1
ATOM 987 C C . MET A 1 120 ? 7.030 -9.173 -10.090 1.00 94.06 120 MET A C 1
ATOM 989 O O . MET A 1 120 ? 6.500 -10.199 -10.504 1.00 94.06 120 MET A O 1
ATOM 993 N N . ILE A 1 121 ? 7.202 -8.929 -8.799 1.00 92.31 121 ILE A N 1
ATOM 994 C CA . ILE A 1 121 ? 6.539 -9.683 -7.738 1.00 92.31 121 ILE A CA 1
ATOM 995 C C . ILE A 1 121 ? 5.255 -8.940 -7.402 1.00 92.31 121 ILE A C 1
ATOM 997 O O . ILE A 1 121 ? 5.313 -7.728 -7.190 1.00 92.31 121 ILE A O 1
ATOM 1001 N N . CYS A 1 122 ? 4.123 -9.634 -7.350 1.00 91.19 122 CYS A N 1
ATOM 1002 C CA . CYS A 1 122 ? 2.834 -9.045 -6.997 1.00 91.19 122 CYS A CA 1
ATOM 1003 C C . CYS A 1 122 ? 2.166 -9.859 -5.890 1.00 91.19 122 CYS A C 1
ATOM 1005 O O . CYS A 1 122 ? 1.956 -11.054 -6.049 1.00 91.19 122 CYS A O 1
ATOM 1007 N N . ASP A 1 123 ? 1.819 -9.211 -4.783 1.00 88.88 123 ASP A N 1
ATOM 1008 C CA . ASP A 1 123 ? 1.200 -9.851 -3.626 1.00 88.88 123 ASP A CA 1
ATOM 1009 C C . ASP A 1 123 ? -0.152 -9.205 -3.319 1.00 88.88 123 ASP A C 1
ATOM 1011 O O . ASP A 1 123 ? -0.190 -7.993 -3.088 1.00 88.88 123 ASP A O 1
ATOM 1015 N N . PRO A 1 124 ? -1.262 -9.963 -3.256 1.00 89.31 124 PRO A N 1
ATOM 1016 C CA . PRO A 1 124 ? -2.526 -9.425 -2.772 1.00 89.31 124 PRO A CA 1
ATOM 1017 C C . PRO A 1 124 ? -2.373 -8.968 -1.317 1.00 89.31 124 PRO A C 1
ATOM 1019 O O . PRO A 1 124 ? -1.715 -9.622 -0.501 1.00 89.31 124 PRO A O 1
ATOM 1022 N N . HIS A 1 125 ? -2.965 -7.822 -0.992 1.00 88.38 125 HIS A N 1
ATOM 1023 C CA . HIS A 1 125 ? -2.796 -7.188 0.307 1.00 88.38 125 HIS A CA 1
ATOM 1024 C C . HIS A 1 125 ? -4.045 -6.406 0.710 1.00 88.38 125 HIS A C 1
ATOM 1026 O O . HIS A 1 125 ? -4.508 -5.538 -0.024 1.00 88.38 125 HIS A O 1
ATOM 1032 N N . LEU A 1 126 ? -4.575 -6.676 1.901 1.00 89.94 126 LEU A N 1
ATOM 1033 C CA . LEU A 1 126 ? -5.682 -5.896 2.443 1.00 89.94 126 LEU A CA 1
ATOM 1034 C C . LEU A 1 126 ? -5.167 -4.522 2.886 1.00 89.94 126 LEU A C 1
ATOM 1036 O O . LEU A 1 126 ? -4.327 -4.445 3.781 1.00 89.94 126 LEU A O 1
ATOM 1040 N N . VAL A 1 127 ? -5.679 -3.453 2.282 1.00 91.06 127 VAL A N 1
ATOM 1041 C CA . VAL A 1 127 ? -5.347 -2.078 2.677 1.00 91.06 127 VAL A CA 1
ATOM 1042 C C . VAL A 1 127 ? -6.463 -1.545 3.559 1.00 91.06 127 VAL A C 1
ATOM 1044 O O . VAL A 1 127 ? -7.631 -1.598 3.176 1.00 91.06 127 VAL A O 1
ATOM 1047 N N . ILE A 1 128 ? -6.115 -1.036 4.739 1.00 90.88 128 ILE A N 1
ATOM 1048 C CA . ILE A 1 128 ? -7.067 -0.484 5.703 1.00 90.88 128 ILE A CA 1
ATOM 1049 C C . ILE A 1 128 ? -6.674 0.967 5.947 1.00 90.88 128 ILE A C 1
ATOM 1051 O O . ILE A 1 128 ? -5.547 1.242 6.345 1.00 90.88 128 ILE A O 1
ATOM 1055 N N . ARG A 1 129 ? -7.605 1.894 5.718 1.00 89.69 129 ARG A N 1
ATOM 1056 C CA . ARG A 1 129 ? -7.390 3.332 5.892 1.00 89.69 129 ARG A CA 1
ATOM 1057 C C . ARG A 1 129 ? -8.338 3.886 6.935 1.00 89.69 129 ARG A C 1
ATOM 1059 O O . ARG A 1 129 ? -9.524 3.564 6.943 1.00 89.69 129 ARG A O 1
ATOM 1066 N N . SER A 1 130 ? -7.809 4.744 7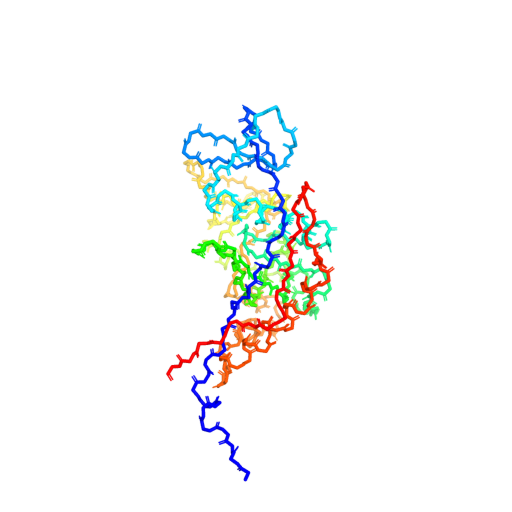.795 1.00 91.19 130 SER A N 1
ATOM 1067 C CA . SER A 1 130 ? -8.623 5.505 8.732 1.00 91.19 130 SER A CA 1
ATOM 1068 C C . SER A 1 130 ? -9.402 6.577 7.979 1.00 91.19 130 SER A C 1
ATOM 1070 O O . SER A 1 130 ? -8.844 7.258 7.117 1.00 91.19 130 SER A O 1
ATOM 1072 N N . LYS A 1 131 ? -10.695 6.696 8.275 1.00 91.62 131 LYS A N 1
ATOM 1073 C CA . LYS A 1 131 ? -11.596 7.695 7.685 1.00 91.62 131 LYS A CA 1
ATOM 1074 C C . LYS A 1 131 ? -12.103 8.673 8.739 1.00 91.62 131 LYS A C 1
ATOM 1076 O O . LYS A 1 131 ? -12.254 9.856 8.451 1.00 91.62 131 LYS A O 1
ATOM 1081 N N . ALA A 1 132 ? -12.364 8.177 9.946 1.00 94.12 132 ALA A N 1
ATOM 1082 C CA . ALA A 1 132 ? -12.823 8.993 11.055 1.00 94.12 132 ALA A CA 1
ATOM 1083 C C . ALA A 1 132 ? -11.680 9.775 11.707 1.00 94.12 132 ALA A C 1
ATOM 1085 O O . ALA A 1 132 ? -10.566 9.274 11.890 1.00 94.12 132 ALA A O 1
ATOM 1086 N N . SER A 1 133 ? -12.002 10.993 12.137 1.00 95.88 133 SER A N 1
ATOM 1087 C CA . SER A 1 133 ? -11.186 11.695 13.116 1.00 95.88 133 SER A CA 1
ATOM 1088 C C . SER A 1 133 ? -11.303 11.030 14.491 1.00 95.88 133 SER A C 1
ATOM 1090 O O . SER A 1 133 ? -12.281 10.333 14.784 1.00 95.88 133 SER A O 1
ATOM 1092 N N . VAL A 1 134 ? -10.339 11.291 15.375 1.00 95.31 134 VAL A N 1
ATOM 1093 C CA . VAL A 1 134 ? -10.449 10.888 16.786 1.00 95.31 134 VAL A CA 1
ATOM 1094 C C . VAL A 1 134 ? -11.702 11.500 17.419 1.00 95.31 134 VAL A C 1
ATOM 1096 O O . VAL A 1 134 ? -12.404 10.814 18.151 1.00 95.31 134 VAL A O 1
ATOM 1099 N N . GLY A 1 135 ? -12.046 12.747 17.084 1.00 94.94 135 GLY A N 1
ATOM 1100 C CA . GLY A 1 135 ? -13.273 13.391 17.565 1.00 94.94 135 GLY A CA 1
ATOM 1101 C C . GLY A 1 135 ? -14.556 12.649 17.178 1.00 94.94 135 GLY A C 1
ATOM 1102 O O . GLY A 1 135 ? -15.429 12.477 18.026 1.00 94.94 135 GLY A O 1
ATOM 1103 N N . HIS A 1 136 ? -14.650 12.142 15.942 1.00 95.81 136 HIS A N 1
ATOM 1104 C CA . HIS A 1 136 ? -15.777 11.300 15.513 1.00 95.81 136 HIS A CA 1
ATOM 1105 C C . HIS A 1 136 ? -15.810 9.964 16.259 1.00 95.81 136 HIS A C 1
ATOM 1107 O O . HIS A 1 136 ? -16.867 9.508 16.667 1.00 95.81 136 HIS A O 1
ATOM 1113 N N . ILE A 1 137 ? -14.655 9.339 16.498 1.00 95.38 137 ILE A N 1
ATOM 1114 C CA . ILE A 1 137 ? -14.596 8.092 17.278 1.00 95.38 137 ILE A CA 1
ATOM 1115 C C . ILE A 1 137 ? -15.112 8.320 18.709 1.00 95.38 137 ILE A C 1
ATOM 1117 O O . ILE A 1 137 ? -15.901 7.524 19.213 1.00 95.38 137 ILE A O 1
ATOM 1121 N N . LEU A 1 138 ? -14.714 9.422 19.349 1.00 94.06 138 LEU A N 1
ATOM 1122 C CA . LEU A 1 138 ? -15.166 9.767 20.700 1.00 94.06 138 LEU A CA 1
ATOM 1123 C C . LEU A 1 138 ? -16.667 10.090 20.751 1.00 94.06 138 LEU A C 1
ATOM 1125 O O . LEU A 1 138 ? -17.335 9.719 21.715 1.00 94.06 138 LEU A O 1
ATOM 1129 N N . SER A 1 139 ? -17.224 10.731 19.716 1.00 93.88 139 SER A N 1
ATOM 1130 C CA . SER A 1 139 ? -18.663 11.036 19.660 1.00 93.88 139 SER A CA 1
ATOM 1131 C C . SER A 1 139 ? -19.544 9.788 19.521 1.00 93.88 139 SER A C 1
ATOM 1133 O O . SER A 1 139 ? -20.717 9.832 19.884 1.00 93.88 139 SER A O 1
ATOM 1135 N N . LEU A 1 140 ? -18.976 8.657 19.083 1.00 93.75 140 LEU A N 1
ATOM 1136 C CA . LEU A 1 140 ? -19.629 7.342 19.095 1.00 93.75 140 LEU A CA 1
ATOM 1137 C C . LEU A 1 140 ? -19.672 6.693 20.493 1.00 93.75 140 LEU A C 1
ATOM 1139 O O . LEU A 1 140 ? -20.114 5.553 20.618 1.00 93.75 140 LEU A O 1
ATOM 1143 N N . GLY A 1 141 ? -19.204 7.383 21.539 1.00 92.25 141 GLY A N 1
ATOM 1144 C CA . GLY A 1 141 ? -19.176 6.873 22.913 1.00 92.25 141 GLY A CA 1
ATOM 1145 C C . GLY A 1 141 ? -17.954 6.010 23.235 1.00 92.25 141 GLY A C 1
ATOM 1146 O O . GLY A 1 141 ? -17.907 5.383 24.292 1.00 92.25 141 GLY A O 1
ATOM 1147 N N . VAL A 1 142 ? -16.951 5.975 22.351 1.00 93.19 142 VAL A N 1
ATOM 1148 C CA . VAL A 1 142 ? -15.715 5.222 22.585 1.00 93.19 142 VAL A CA 1
ATOM 1149 C C . VAL A 1 142 ? -14.857 5.965 23.614 1.00 93.19 142 VAL A C 1
ATOM 1151 O O . VAL A 1 142 ? -14.506 7.124 23.390 1.00 93.19 142 VAL A O 1
ATOM 1154 N N . PRO A 1 143 ? -14.476 5.329 24.733 1.00 91.19 143 PRO A N 1
ATOM 1155 C CA . PRO A 1 143 ? -13.675 5.991 25.751 1.00 91.19 143 PRO A CA 1
ATOM 1156 C C . PRO A 1 143 ? -12.233 6.191 25.275 1.00 91.19 143 PRO A C 1
ATOM 1158 O O . PRO A 1 143 ? -11.615 5.283 24.714 1.00 91.19 143 PRO A O 1
ATOM 1161 N N . ILE A 1 144 ? -11.656 7.359 25.579 1.00 90.44 144 ILE A N 1
ATOM 1162 C CA . ILE A 1 144 ? -10.280 7.701 25.182 1.00 90.44 144 ILE A CA 1
ATOM 1163 C C . ILE A 1 144 ? -9.242 6.684 25.670 1.00 90.44 144 ILE A C 1
ATOM 1165 O O . ILE A 1 144 ? -8.245 6.460 24.990 1.00 90.44 144 ILE A O 1
ATOM 1169 N N . ALA A 1 145 ? -9.495 6.025 26.805 1.00 91.12 145 ALA A N 1
ATOM 1170 C CA . ALA A 1 145 ? -8.612 5.009 27.374 1.00 91.12 145 ALA A CA 1
ATOM 1171 C C . ALA A 1 145 ? -8.299 3.863 26.392 1.00 91.12 145 ALA A C 1
ATOM 1173 O O . ALA A 1 145 ? -7.218 3.287 26.451 1.00 91.12 145 ALA A O 1
ATOM 1174 N N . ILE A 1 146 ? -9.208 3.567 25.456 1.00 91.12 146 ILE A N 1
ATOM 1175 C CA . ILE A 1 146 ? -9.016 2.548 24.410 1.00 91.12 146 ILE A CA 1
ATOM 1176 C C . ILE A 1 146 ? -8.077 3.030 23.304 1.00 91.12 146 ILE A C 1
ATOM 1178 O O . ILE A 1 146 ? -7.457 2.224 22.614 1.00 91.12 146 ILE A O 1
ATOM 1182 N N . LEU A 1 147 ? -7.958 4.346 23.135 1.00 93.00 147 LEU A N 1
ATOM 1183 C CA . LEU A 1 147 ? -7.092 4.968 22.142 1.00 93.00 147 LEU A CA 1
ATOM 1184 C C . LEU A 1 147 ? -5.719 5.342 22.719 1.00 93.00 147 LEU A C 1
ATOM 1186 O O . LEU A 1 147 ? -4.818 5.680 21.955 1.00 93.00 147 LEU A O 1
ATOM 1190 N N . THR A 1 148 ? -5.517 5.277 24.038 1.00 92.94 148 THR A N 1
ATOM 1191 C CA . THR A 1 148 ? -4.211 5.528 24.660 1.00 92.94 148 THR A CA 1
ATOM 1192 C C . THR A 1 148 ? -3.147 4.576 24.102 1.00 92.94 148 THR A C 1
ATOM 1194 O O . THR A 1 148 ? -3.330 3.365 24.031 1.00 92.94 148 THR A O 1
ATOM 1197 N N . GLY A 1 149 ? -2.011 5.134 23.684 1.00 92.50 149 GLY A N 1
ATOM 1198 C CA . GLY A 1 149 ? -0.909 4.416 23.042 1.00 92.50 149 GLY A CA 1
ATOM 1199 C C . GLY A 1 149 ? -1.088 4.182 21.538 1.00 92.50 149 GLY A C 1
ATOM 1200 O O . GLY A 1 149 ? -0.128 3.789 20.873 1.00 92.50 149 GLY A O 1
ATOM 1201 N N . VAL A 1 150 ? -2.266 4.460 20.971 1.00 94.62 150 VAL A N 1
ATOM 1202 C CA . VAL A 1 150 ? -2.514 4.313 19.531 1.00 94.62 150 VAL A CA 1
ATOM 1203 C C . VAL A 1 150 ? -1.789 5.417 18.768 1.00 94.62 150 VAL A C 1
ATOM 1205 O O . VAL A 1 150 ? -1.846 6.593 19.141 1.00 94.62 150 VAL A O 1
ATOM 1208 N N . LYS A 1 151 ? -1.093 5.039 17.687 1.00 94.69 151 LYS A N 1
ATOM 1209 C CA . LYS A 1 151 ? -0.441 6.004 16.799 1.00 94.69 151 LYS A CA 1
ATOM 1210 C C . LYS A 1 151 ? -1.479 6.856 16.086 1.00 94.69 151 LYS A C 1
ATOM 1212 O O . LYS A 1 151 ? -2.528 6.358 15.685 1.00 94.69 151 LYS A O 1
ATOM 1217 N N . VAL A 1 152 ? -1.147 8.118 15.872 1.00 94.50 152 VAL A N 1
ATOM 1218 C CA . VAL A 1 152 ? -2.006 9.075 15.183 1.00 94.50 152 VAL A CA 1
ATOM 1219 C C . VAL A 1 152 ? -1.280 9.752 14.039 1.00 94.50 152 VAL A C 1
ATOM 1221 O O . VAL A 1 152 ? -0.067 9.984 14.083 1.00 94.50 152 VAL A O 1
ATOM 1224 N N . SER A 1 153 ? -2.063 10.085 13.025 1.00 93.12 153 SER A N 1
ATOM 1225 C CA . SER A 1 153 ? -1.631 10.814 11.844 1.00 93.12 153 SER A CA 1
ATOM 1226 C C . SER A 1 153 ? -2.505 12.045 11.645 1.00 93.12 153 SER A C 1
ATOM 1228 O O . SER A 1 153 ? -3.684 12.043 12.004 1.00 93.12 153 SER A O 1
ATOM 1230 N N . GLU A 1 154 ? -1.940 13.093 11.057 1.00 91.38 154 GLU A N 1
ATOM 1231 C CA . GLU A 1 154 ? -2.719 14.244 10.597 1.00 91.38 154 GLU A CA 1
ATOM 1232 C C . GLU A 1 154 ? -3.740 13.794 9.550 1.00 91.38 154 GLU A C 1
ATOM 1234 O O . GLU A 1 154 ? -3.397 13.098 8.593 1.00 91.38 154 GLU A O 1
ATOM 1239 N N . LEU A 1 155 ? -4.996 14.209 9.708 1.00 86.62 155 LEU A N 1
ATOM 1240 C CA . LEU A 1 155 ? -6.070 13.820 8.795 1.00 86.62 155 LEU A CA 1
ATOM 1241 C C . LEU A 1 155 ? -5.852 14.384 7.377 1.00 86.62 155 LEU A C 1
ATOM 1243 O O . LEU A 1 155 ? -6.206 13.739 6.395 1.00 86.62 155 LEU A O 1
ATOM 1247 N N . SER A 1 156 ? -5.237 15.567 7.265 1.00 82.31 156 SER A N 1
ATOM 1248 C CA . SER A 1 156 ? -4.982 16.257 5.991 1.00 82.31 156 SER A CA 1
ATOM 1249 C C . SER A 1 156 ? -3.821 15.669 5.188 1.00 82.31 156 SER A C 1
ATOM 1251 O O . SER A 1 156 ? -3.873 15.663 3.961 1.00 82.31 156 SER A O 1
ATOM 1253 N N . SER A 1 157 ? -2.772 15.193 5.860 1.00 78.94 157 SER A N 1
ATOM 1254 C CA . SER A 1 157 ? -1.524 14.767 5.215 1.00 78.94 157 SER A CA 1
ATOM 1255 C C . SER A 1 157 ? -1.268 13.262 5.320 1.00 78.94 157 SER A C 1
ATOM 1257 O O . SER A 1 157 ? -0.354 12.754 4.677 1.00 78.94 157 SER A O 1
ATOM 1259 N N . SER A 1 158 ? -2.046 12.536 6.136 1.00 78.25 158 SER A N 1
ATOM 1260 C CA . SER A 1 158 ? -1.773 11.143 6.536 1.00 78.25 158 SER A CA 1
ATOM 1261 C C . SER A 1 158 ? -0.378 10.937 7.149 1.00 78.25 158 SER A C 1
ATOM 1263 O O . SER A 1 158 ? 0.050 9.801 7.355 1.00 78.25 158 SER A O 1
ATOM 1265 N N . LYS A 1 159 ? 0.338 12.019 7.487 1.00 86.00 159 LYS A N 1
ATOM 1266 C C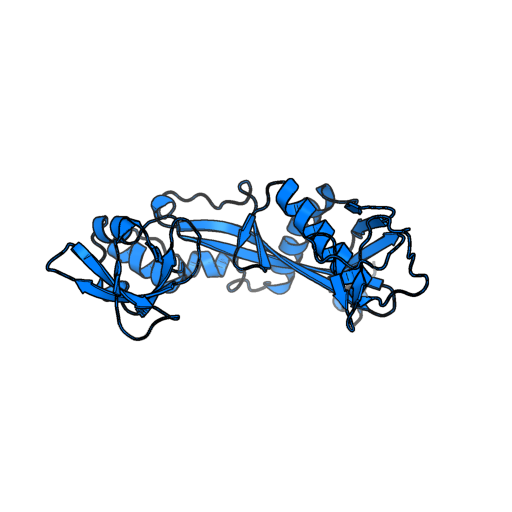A . LYS A 1 159 ? 1.647 11.961 8.130 1.00 86.00 159 LYS A CA 1
ATOM 1267 C C . LYS A 1 159 ? 1.462 11.495 9.563 1.00 86.00 159 LYS A C 1
ATOM 1269 O O . LYS A 1 159 ? 0.766 12.142 10.343 1.00 86.00 159 LYS A O 1
ATOM 1274 N N . THR A 1 160 ? 2.118 10.401 9.924 1.00 89.06 160 THR A N 1
ATOM 1275 C CA . THR A 1 160 ? 2.164 9.939 11.311 1.00 89.06 160 THR A CA 1
ATOM 1276 C C . THR A 1 160 ? 2.946 10.931 12.170 1.00 89.06 160 THR A C 1
ATOM 1278 O O . THR A 1 160 ? 4.100 11.237 11.874 1.00 89.06 160 THR A O 1
ATOM 1281 N N . ILE A 1 161 ? 2.320 11.427 13.239 1.00 91.94 161 ILE A N 1
ATOM 1282 C CA . ILE A 1 161 ? 2.872 12.499 14.084 1.00 91.94 161 ILE A CA 1
ATOM 1283 C C . ILE A 1 161 ? 3.242 12.039 15.493 1.00 91.94 161 ILE A C 1
ATOM 1285 O O . ILE A 1 161 ? 4.102 12.651 16.122 1.00 91.94 161 ILE A O 1
ATOM 1289 N N . GLY A 1 162 ? 2.627 10.974 16.008 1.00 94.12 162 GLY A N 1
ATOM 1290 C CA . GLY A 1 162 ? 2.830 10.571 17.396 1.00 94.12 162 GLY A CA 1
ATOM 1291 C C . GLY A 1 162 ? 1.883 9.472 17.850 1.00 94.12 162 GLY A C 1
ATOM 1292 O O . GLY A 1 162 ? 1.367 8.713 17.031 1.00 94.12 162 GLY A O 1
ATOM 1293 N N . TYR A 1 163 ? 1.639 9.407 19.156 1.00 95.62 163 TYR A N 1
ATOM 1294 C CA . TYR A 1 163 ? 0.662 8.508 19.771 1.00 95.62 163 TYR A CA 1
ATOM 1295 C C . TYR A 1 163 ? -0.130 9.203 20.883 1.00 95.62 163 TYR A C 1
ATOM 1297 O O . TYR A 1 163 ? 0.364 10.134 21.523 1.00 95.62 163 TYR A O 1
ATOM 1305 N N . ILE A 1 164 ? -1.365 8.758 21.116 1.00 94.38 164 ILE A N 1
ATOM 1306 C CA . ILE A 1 164 ? -2.263 9.335 22.129 1.00 94.38 164 ILE A CA 1
ATOM 1307 C C . ILE A 1 164 ? -1.762 8.981 23.532 1.00 94.38 164 ILE A C 1
ATOM 1309 O O . ILE A 1 164 ? -1.406 7.835 23.802 1.00 94.38 164 ILE A O 1
ATOM 1313 N N . LYS A 1 165 ? -1.750 9.956 24.444 1.00 91.94 165 LYS A N 1
ATOM 1314 C CA . LYS A 1 165 ? -1.489 9.739 25.874 1.00 91.94 165 LYS A CA 1
ATOM 1315 C C . LYS A 1 165 ? -2.799 9.697 26.654 1.00 91.94 165 LYS A C 1
ATOM 1317 O O . LYS A 1 165 ? -3.114 8.686 27.269 1.00 91.94 165 LYS A O 1
ATOM 1322 N N . GLU A 1 166 ? -3.566 10.776 26.590 1.00 85.06 166 GLU A N 1
ATOM 1323 C CA . GLU A 1 166 ? -4.779 10.969 27.388 1.00 85.06 166 GLU A CA 1
ATOM 1324 C C . GLU A 1 166 ? -5.636 12.104 26.806 1.00 85.06 166 GLU A C 1
ATOM 1326 O O . GLU A 1 166 ? -5.203 12.832 25.908 1.00 85.06 166 GLU A O 1
ATOM 1331 N N . GLN A 1 167 ? -6.856 12.262 27.317 1.00 76.25 167 GLN A N 1
ATOM 1332 C CA . GLN A 1 167 ? -7.705 13.412 27.009 1.00 76.25 167 GLN A CA 1
ATOM 1333 C C . GLN A 1 167 ? -7.429 14.540 28.001 1.00 76.25 167 GLN A C 1
ATOM 1335 O O . GLN A 1 167 ? -7.427 14.315 29.212 1.00 76.25 167 GLN A O 1
ATOM 1340 N N . ASN A 1 168 ? -7.254 15.764 27.502 1.00 74.56 168 ASN A N 1
ATOM 1341 C CA . ASN A 1 168 ? -7.229 16.937 28.364 1.00 74.56 168 ASN A CA 1
ATOM 1342 C C . ASN A 1 168 ? -8.677 17.375 28.647 1.00 74.56 168 ASN A C 1
ATOM 1344 O O . ASN A 1 168 ? -9.330 18.014 27.816 1.00 74.56 168 ASN A O 1
ATOM 1348 N N . PHE A 1 169 ? -9.183 17.016 29.831 1.00 58.78 169 PHE A N 1
ATOM 1349 C CA . PHE A 1 169 ? -10.558 17.298 30.261 1.00 58.78 169 PHE A CA 1
ATOM 1350 C C . PHE A 1 169 ? -10.895 18.794 30.333 1.00 58.78 169 PHE A C 1
ATOM 1352 O O . PHE A 1 169 ? -12.069 19.146 30.271 1.00 58.78 169 PHE A O 1
ATOM 1359 N N . GLN A 1 170 ? -9.901 19.682 30.428 1.00 59.81 170 GLN A N 1
ATOM 1360 C CA . GLN A 1 170 ? -10.145 21.120 30.591 1.00 59.81 170 GLN A CA 1
ATOM 1361 C C . GLN A 1 170 ? -10.399 21.860 29.269 1.00 59.81 170 GLN A C 1
ATOM 1363 O O . GLN A 1 170 ? -10.883 22.988 29.298 1.00 59.81 170 GLN A O 1
ATOM 1368 N N . GLY A 1 171 ? -10.106 21.247 28.115 1.00 65.50 171 GLY A N 1
ATOM 1369 C CA . GLY A 1 171 ? -10.174 21.939 26.820 1.00 65.50 171 GLY A CA 1
ATOM 1370 C C . GLY A 1 171 ? -10.759 21.142 25.659 1.00 65.50 171 GLY A C 1
ATOM 1371 O O . GLY A 1 171 ? -10.721 21.627 24.535 1.00 65.50 171 GLY A O 1
ATOM 1372 N N . GLY A 1 172 ? -11.240 19.913 25.882 1.00 81.19 172 GLY A N 1
ATOM 1373 C CA . GLY A 1 172 ? -11.737 19.053 24.797 1.00 81.19 172 GLY A CA 1
ATOM 1374 C C . GLY A 1 172 ? -10.652 18.595 23.810 1.00 81.19 172 GLY A C 1
ATOM 1375 O O . GLY A 1 172 ? -10.971 18.000 22.784 1.00 81.19 172 GLY A O 1
ATOM 1376 N N . LYS A 1 173 ? -9.376 18.848 24.126 1.00 90.06 173 LYS A N 1
ATOM 1377 C CA . LYS A 1 173 ? -8.213 18.480 23.313 1.00 90.06 173 LYS A CA 1
ATOM 1378 C C . LYS A 1 173 ? -7.686 17.097 23.673 1.00 90.06 173 LYS A C 1
ATOM 1380 O O . LYS A 1 173 ? -7.919 16.580 24.769 1.00 90.06 173 LYS A O 1
ATOM 1385 N N . ILE A 1 174 ? -6.934 16.512 22.747 1.00 91.38 174 ILE A N 1
ATOM 1386 C CA . ILE A 1 174 ? -6.237 15.241 22.942 1.00 91.38 174 ILE A CA 1
ATOM 1387 C C . ILE A 1 174 ? -4.766 15.524 23.154 1.00 91.38 174 ILE A C 1
ATOM 1389 O O . ILE A 1 174 ? -4.149 16.243 22.372 1.00 91.38 174 ILE A O 1
ATOM 1393 N N . ARG A 1 175 ? -4.194 14.915 24.185 1.00 92.88 175 ARG A N 1
ATOM 1394 C CA . ARG A 1 175 ? -2.772 15.017 24.457 1.00 92.88 175 ARG A CA 1
ATOM 1395 C C . ARG A 1 175 ? -2.037 13.904 23.726 1.00 92.88 175 ARG A C 1
ATOM 1397 O O . ARG A 1 175 ? -2.292 12.720 23.968 1.00 92.88 175 ARG A O 1
ATOM 1404 N N . ILE A 1 176 ? -1.118 14.269 22.838 1.00 94.25 176 ILE A N 1
ATOM 1405 C CA . ILE A 1 176 ? -0.311 13.321 22.059 1.00 94.25 176 ILE A CA 1
ATOM 1406 C C . ILE A 1 176 ? 1.169 13.473 22.386 1.00 94.25 176 ILE A C 1
ATOM 1408 O O . ILE A 1 176 ? 1.654 14.579 22.599 1.00 94.25 176 ILE A O 1
ATOM 1412 N N . GLN A 1 177 ? 1.913 12.371 22.379 1.00 94.75 177 GLN A N 1
ATOM 1413 C CA . GLN A 1 177 ? 3.372 12.412 22.367 1.00 94.75 177 GLN A CA 1
ATOM 1414 C C . GLN A 1 177 ? 3.845 12.376 20.917 1.00 94.75 177 GLN A C 1
ATOM 1416 O O . GLN A 1 177 ? 3.698 11.351 20.245 1.00 94.75 177 GLN A O 1
ATOM 1421 N N . LYS A 1 178 ? 4.410 13.488 20.439 1.00 92.19 178 LYS A N 1
ATOM 1422 C CA . LYS A 1 178 ? 4.979 13.563 19.092 1.00 92.19 178 LYS A CA 1
ATOM 1423 C C . LYS A 1 178 ? 6.287 12.778 18.994 1.00 92.19 178 LYS A C 1
ATOM 1425 O O . LYS A 1 178 ? 7.001 12.635 19.988 1.00 92.19 178 LYS A O 1
ATOM 1430 N N . PHE A 1 179 ? 6.581 12.259 17.803 1.00 90.75 179 PHE A N 1
ATOM 1431 C CA . PHE A 1 179 ? 7.831 11.535 17.532 1.00 90.75 179 PHE A CA 1
ATOM 1432 C C . PHE A 1 179 ? 9.026 12.465 17.306 1.00 90.75 179 PHE A C 1
ATOM 1434 O O . PHE A 1 179 ? 10.155 12.089 17.601 1.00 90.75 179 PHE A O 1
ATOM 1441 N N . ASP A 1 180 ? 8.780 13.663 16.781 1.00 87.69 180 ASP A N 1
ATOM 1442 C CA . ASP A 1 180 ? 9.799 14.634 16.376 1.00 87.69 180 ASP A CA 1
ATOM 1443 C C . ASP A 1 180 ? 10.099 15.695 17.444 1.00 87.69 180 ASP A C 1
ATOM 1445 O O . ASP A 1 180 ? 11.011 16.503 17.270 1.00 87.69 180 ASP A O 1
ATOM 1449 N N . LYS A 1 181 ? 9.351 15.704 18.554 1.00 86.12 181 LYS A N 1
ATOM 1450 C CA . LYS A 1 181 ? 9.491 16.696 19.622 1.00 86.12 181 LYS A CA 1
ATOM 1451 C C . LYS A 1 181 ? 9.536 16.056 21.008 1.00 86.12 181 LYS A C 1
ATOM 1453 O O . LYS A 1 181 ? 8.793 15.107 21.271 1.00 86.12 181 LYS A O 1
ATOM 1458 N N . PRO A 1 182 ? 10.351 16.602 21.924 1.00 82.00 182 PRO A N 1
ATOM 1459 C CA . PRO A 1 182 ? 10.303 16.210 23.322 1.00 82.00 182 PRO A CA 1
ATOM 1460 C C . PRO A 1 182 ? 9.007 16.716 23.977 1.00 82.00 182 PRO A C 1
ATOM 1462 O O . PRO A 1 182 ? 8.674 17.895 23.886 1.00 82.00 182 PRO A O 1
ATOM 1465 N N . GLY A 1 183 ? 8.308 15.821 24.678 1.00 84.50 183 GLY A N 1
ATOM 1466 C CA . GLY A 1 183 ? 7.134 16.144 25.491 1.00 84.50 183 GLY A CA 1
ATOM 1467 C C . GLY A 1 183 ? 5.788 16.071 24.751 1.00 84.50 183 GLY A C 1
ATOM 1468 O O . GLY A 1 183 ? 5.750 16.002 23.518 1.00 84.50 183 GLY A O 1
ATOM 1469 N N . PRO A 1 184 ? 4.675 16.021 25.503 1.00 88.69 184 PRO A N 1
ATOM 1470 C CA . PRO A 1 184 ? 3.342 15.919 24.936 1.00 88.69 184 PRO A CA 1
ATOM 1471 C C . PRO A 1 184 ? 2.776 17.281 24.509 1.00 88.69 184 PRO A C 1
ATOM 1473 O O . PRO A 1 184 ? 3.001 18.297 25.166 1.00 88.69 184 PRO A O 1
ATOM 1476 N N . GLU A 1 185 ? 1.971 17.278 23.450 1.00 91.19 185 GLU A N 1
ATOM 1477 C CA . GLU A 1 185 ? 1.300 18.452 22.882 1.00 91.19 185 GLU A CA 1
ATOM 1478 C C . GLU A 1 185 ? -0.216 18.220 22.815 1.00 91.19 185 GLU A C 1
ATOM 1480 O O . GLU A 1 185 ? -0.662 17.099 22.555 1.00 91.19 185 GLU A O 1
ATOM 1485 N N . ASP A 1 186 ? -1.001 19.276 23.031 1.00 92.25 186 ASP A N 1
ATOM 1486 C CA . ASP A 1 186 ? -2.459 19.235 22.906 1.00 92.25 186 ASP A CA 1
ATOM 1487 C C . ASP A 1 186 ? -2.871 19.520 21.460 1.00 92.25 186 ASP A C 1
ATOM 1489 O O . ASP A 1 186 ? -2.532 20.558 20.889 1.00 92.25 186 ASP A O 1
ATOM 1493 N N . VAL A 1 187 ? -3.640 18.605 20.877 1.00 92.19 187 VAL A N 1
ATOM 1494 C CA . VAL A 1 187 ? -4.124 18.680 19.497 1.00 92.19 187 VAL A CA 1
ATOM 1495 C C . VAL A 1 187 ? -5.641 18.557 19.434 1.00 92.19 187 VAL A C 1
ATOM 1497 O O . VAL A 1 187 ? -6.278 17.931 20.284 1.00 92.19 187 VAL A O 1
ATOM 1500 N N . GLU A 1 188 ? -6.224 19.156 18.398 1.00 93.19 188 GLU A N 1
ATOM 1501 C CA . GLU A 1 188 ? -7.660 19.070 18.148 1.00 93.19 188 GLU A CA 1
ATOM 1502 C C . GLU A 1 188 ? -8.054 17.634 17.751 1.00 93.19 188 GLU A C 1
ATOM 1504 O O . GLU A 1 188 ? -7.498 17.095 16.792 1.00 93.19 188 GLU A O 1
ATOM 1509 N N . PRO A 1 189 ? -9.043 16.999 18.411 1.00 93.06 189 PRO A N 1
ATOM 1510 C CA . PRO A 1 189 ? -9.445 15.626 18.093 1.00 93.06 189 PRO A CA 1
ATOM 1511 C C . PRO A 1 189 ? -9.887 15.449 16.632 1.00 93.06 189 PRO A C 1
ATOM 1513 O O . PRO A 1 189 ? -9.777 14.363 16.067 1.00 93.06 189 PRO A O 1
ATOM 1516 N N . ASN A 1 190 ? -10.402 16.515 16.014 1.00 94.38 190 ASN A N 1
ATOM 1517 C CA . ASN A 1 190 ? -10.899 16.500 14.641 1.00 94.38 190 ASN A CA 1
ATOM 1518 C C . ASN A 1 190 ? -9.806 16.646 13.573 1.00 94.38 190 ASN A C 1
ATOM 1520 O O . ASN A 1 190 ? -10.085 16.386 12.405 1.00 94.38 190 ASN A O 1
ATOM 1524 N N . SER A 1 191 ? -8.580 17.032 13.941 1.00 94.12 191 SER A N 1
ATOM 1525 C CA . SER A 1 191 ? -7.469 17.181 12.987 1.00 94.12 191 SER A CA 1
ATOM 1526 C C . SER A 1 191 ? -6.606 15.925 12.849 1.00 94.12 191 SER A C 1
ATOM 1528 O O . SER A 1 191 ? -5.740 15.866 11.973 1.00 94.12 191 SER A O 1
ATOM 1530 N N . ILE A 1 192 ? -6.845 14.909 13.682 1.00 95.06 192 ILE A N 1
ATOM 1531 C CA . ILE A 1 192 ? -6.060 13.675 13.731 1.00 95.06 192 ILE A CA 1
ATOM 1532 C C . ILE A 1 192 ? -6.931 12.442 13.499 1.00 95.06 192 ILE A C 1
ATOM 1534 O O . ILE A 1 192 ? -8.106 12.404 13.862 1.00 95.06 192 ILE A O 1
ATOM 1538 N N . SER A 1 193 ? -6.322 11.409 12.930 1.00 95.44 193 SER A N 1
ATOM 1539 C CA . SER A 1 193 ? -6.887 10.068 12.774 1.00 95.44 193 SER A CA 1
ATOM 1540 C C . SER A 1 193 ? -5.961 9.036 13.405 1.00 95.44 193 SER A C 1
ATOM 1542 O O . SER A 1 193 ? -4.763 9.272 13.564 1.00 95.44 193 SER A O 1
ATOM 1544 N N . ILE A 1 194 ? -6.511 7.884 13.773 1.00 94.31 194 ILE A N 1
ATOM 1545 C CA . ILE A 1 194 ? -5.725 6.767 14.303 1.00 94.31 194 ILE A CA 1
ATOM 1546 C C . ILE A 1 194 ? -5.075 5.945 13.187 1.00 94.31 194 ILE A C 1
ATOM 1548 O O . ILE A 1 194 ? -5.626 5.826 12.093 1.00 94.31 194 ILE A O 1
ATOM 1552 N N . GLU A 1 195 ? -3.942 5.312 13.487 1.00 91.62 195 GLU A N 1
ATOM 1553 C CA . GLU A 1 195 ? -3.406 4.213 12.682 1.00 91.62 195 GLU A CA 1
ATOM 1554 C C . GLU A 1 195 ? -4.417 3.045 12.704 1.00 91.62 195 GLU A C 1
ATOM 1556 O O . GLU A 1 195 ? -4.758 2.550 13.783 1.00 91.62 195 GLU A O 1
ATOM 1561 N N . PRO A 1 196 ? -4.923 2.599 11.541 1.00 89.88 196 PRO A N 1
ATOM 1562 C CA . PRO A 1 196 ? -6.067 1.695 11.451 1.00 89.88 196 PRO A CA 1
ATOM 1563 C C . PRO A 1 196 ? -5.657 0.227 11.658 1.00 89.88 196 PRO A C 1
ATOM 1565 O O . PRO A 1 196 ? -5.735 -0.602 10.749 1.00 89.88 196 PRO A O 1
ATOM 1568 N N . ARG A 1 197 ? -5.205 -0.109 12.868 1.00 90.00 197 ARG A N 1
ATOM 1569 C CA . ARG A 1 197 ? -4.839 -1.487 13.215 1.00 90.00 197 ARG A CA 1
ATOM 1570 C C . ARG A 1 197 ? -6.077 -2.349 13.479 1.00 90.00 197 ARG A C 1
ATOM 1572 O O . ARG A 1 197 ? -6.996 -1.862 14.143 1.00 90.00 197 ARG A O 1
ATOM 1579 N N . PRO A 1 198 ? -6.116 -3.617 13.024 1.00 90.81 198 PRO A N 1
ATOM 1580 C CA . PRO A 1 198 ? -7.296 -4.470 13.168 1.00 90.81 198 PRO A CA 1
ATOM 1581 C C . PRO A 1 198 ? -7.816 -4.590 14.605 1.00 90.81 198 PRO A C 1
ATOM 1583 O O . PRO A 1 198 ? -9.021 -4.490 14.824 1.00 90.81 198 PRO A O 1
ATOM 1586 N N . GLU A 1 199 ? -6.924 -4.749 15.582 1.00 91.56 199 GLU A N 1
ATOM 1587 C CA . GLU A 1 199 ? -7.257 -4.866 17.003 1.00 91.56 199 GLU A CA 1
ATOM 1588 C C . GLU A 1 199 ? -7.855 -3.574 17.576 1.00 91.56 199 GLU A C 1
ATOM 1590 O O . GLU A 1 199 ? -8.828 -3.612 18.327 1.00 91.56 199 GLU A O 1
ATOM 1595 N N . VAL A 1 200 ? -7.328 -2.418 17.164 1.00 92.81 200 VAL A N 1
ATOM 1596 C CA . VAL A 1 200 ? -7.824 -1.107 17.598 1.00 92.81 200 VAL A CA 1
ATOM 1597 C C . VAL A 1 200 ? -9.201 -0.843 16.994 1.00 92.81 200 VAL A C 1
ATOM 1599 O O . VAL A 1 200 ? -10.121 -0.447 17.705 1.00 92.81 200 VAL A O 1
ATOM 1602 N N . ILE A 1 201 ? -9.366 -1.112 15.696 1.00 94.44 201 ILE A N 1
ATOM 1603 C CA . ILE A 1 201 ? -10.646 -0.957 14.994 1.00 94.44 201 ILE A CA 1
ATOM 1604 C C . ILE A 1 201 ? -11.704 -1.872 15.604 1.00 94.44 201 ILE A C 1
ATOM 1606 O O . ILE A 1 201 ? -12.823 -1.428 15.844 1.00 94.44 201 ILE A O 1
ATOM 1610 N N . HIS A 1 202 ? -11.360 -3.132 15.877 1.00 94.25 202 HIS A N 1
ATOM 1611 C CA . HIS A 1 202 ? -12.282 -4.073 16.502 1.00 94.25 202 HIS A CA 1
ATOM 1612 C C . HIS A 1 202 ? -12.765 -3.567 17.866 1.00 94.25 202 HIS A C 1
ATOM 1614 O O . HIS A 1 202 ? -13.968 -3.557 18.115 1.00 94.25 202 HIS A O 1
ATOM 1620 N N . ASN A 1 203 ? -11.858 -3.064 18.710 1.00 93.06 203 ASN A N 1
ATOM 1621 C CA . ASN A 1 203 ? -12.235 -2.475 19.995 1.00 93.06 203 ASN A CA 1
ATOM 1622 C C . ASN A 1 203 ? -13.152 -1.259 19.811 1.00 93.06 203 ASN A C 1
ATOM 1624 O O . ASN A 1 203 ? -14.198 -1.183 20.448 1.00 93.06 203 ASN A O 1
ATOM 1628 N N . ILE A 1 204 ? -12.809 -0.341 18.905 1.00 94.50 204 ILE A N 1
ATOM 1629 C CA . ILE A 1 204 ? -13.627 0.842 18.596 1.00 94.50 204 ILE A CA 1
ATOM 1630 C C . ILE A 1 204 ? -15.042 0.448 18.170 1.00 94.50 204 ILE A C 1
ATOM 1632 O O . ILE A 1 204 ? -16.011 1.009 18.676 1.00 94.50 204 ILE A O 1
ATOM 1636 N N . LEU A 1 205 ? -15.170 -0.524 17.265 1.00 94.00 205 LEU A N 1
ATOM 1637 C CA . LEU A 1 205 ? -16.465 -0.998 16.780 1.00 94.00 205 LEU A CA 1
ATOM 1638 C C . LEU A 1 205 ? -17.283 -1.635 17.907 1.00 94.00 205 LEU A C 1
ATOM 1640 O O . LEU A 1 205 ? -18.458 -1.303 18.053 1.00 94.00 205 LEU A O 1
ATOM 1644 N N . SER A 1 206 ? -16.652 -2.460 18.745 1.00 93.00 206 SER A N 1
ATOM 1645 C CA . SER A 1 206 ? -17.293 -3.071 19.913 1.00 93.00 206 SER A CA 1
ATOM 1646 C C . SER A 1 206 ? -17.820 -2.021 20.898 1.00 93.00 206 SER A C 1
ATOM 1648 O O . SER A 1 206 ? -18.978 -2.097 21.306 1.00 93.00 206 SER A O 1
ATOM 1650 N N . TYR A 1 207 ? -17.024 -0.996 21.230 1.00 93.12 207 TYR A N 1
ATOM 1651 C CA . TYR A 1 207 ? -17.462 0.102 22.106 1.00 93.12 207 TYR A CA 1
ATOM 1652 C C . TYR A 1 207 ? -18.553 0.972 21.477 1.00 93.12 207 TYR A C 1
ATOM 1654 O O . TYR A 1 207 ? -19.449 1.428 22.181 1.00 93.12 207 TYR A O 1
ATOM 1662 N N . ALA A 1 208 ? -18.529 1.150 20.156 1.00 91.69 208 ALA A N 1
ATOM 1663 C CA . ALA A 1 208 ? -19.584 1.837 19.416 1.00 91.69 208 ALA A CA 1
ATOM 1664 C C . ALA A 1 208 ? -20.877 0.999 19.271 1.00 91.69 208 ALA A C 1
ATOM 1666 O O . ALA A 1 208 ? -21.772 1.381 18.514 1.00 91.69 208 ALA A O 1
ATOM 1667 N N . GLY A 1 209 ? -20.977 -0.160 19.939 1.00 90.44 209 GLY A N 1
ATOM 1668 C CA . GLY A 1 209 ? -22.142 -1.048 19.888 1.00 90.44 209 GLY A CA 1
ATOM 1669 C C . GLY A 1 209 ? -22.304 -1.778 18.554 1.00 90.44 209 GLY A C 1
ATOM 1670 O O . GLY A 1 209 ? -23.408 -2.196 18.201 1.00 90.44 209 GLY A O 1
ATOM 1671 N N . ARG A 1 210 ? -21.224 -1.912 17.776 1.00 90.94 210 ARG A N 1
ATOM 1672 C CA . ARG A 1 210 ? -21.242 -2.524 16.445 1.00 90.94 210 ARG A CA 1
ATOM 1673 C C . ARG A 1 210 ? -20.625 -3.912 16.507 1.00 90.94 210 ARG A C 1
ATOM 1675 O O . ARG A 1 210 ? -19.415 -4.066 16.637 1.00 90.94 210 ARG A O 1
ATOM 1682 N N . ASN A 1 211 ? -21.469 -4.927 16.348 1.00 81.25 211 ASN A N 1
ATOM 1683 C CA . ASN A 1 211 ? -21.071 -6.336 16.379 1.00 81.25 211 ASN A CA 1
ATOM 1684 C C . ASN A 1 211 ? -20.374 -6.757 15.076 1.00 81.25 211 ASN A C 1
ATOM 1686 O O . ASN A 1 211 ? -20.920 -7.520 14.279 1.00 81.25 211 ASN A O 1
ATOM 1690 N N . VAL A 1 212 ? -19.167 -6.237 14.843 1.00 86.31 212 VAL A N 1
ATOM 1691 C CA . VAL A 1 212 ? -18.313 -6.616 13.714 1.00 86.31 212 VAL A CA 1
ATOM 1692 C C . VAL A 1 212 ? -17.019 -7.218 14.232 1.00 86.31 212 VAL A C 1
ATOM 1694 O O . VAL A 1 212 ? -16.179 -6.538 14.826 1.00 86.31 212 VAL A O 1
ATOM 1697 N N . ASP A 1 213 ? -16.803 -8.485 13.904 1.00 86.06 213 ASP A N 1
ATOM 1698 C CA . ASP A 1 213 ? -15.503 -9.112 14.090 1.00 86.06 213 ASP A CA 1
ATOM 1699 C C . ASP A 1 213 ? -14.548 -8.705 12.958 1.00 86.06 213 ASP A C 1
ATOM 1701 O O . ASP A 1 213 ? -14.386 -9.378 11.934 1.00 86.06 213 ASP A O 1
ATOM 1705 N N . PHE A 1 214 ? -13.940 -7.534 13.139 1.00 87.56 214 PHE A N 1
ATOM 1706 C CA . PHE A 1 214 ? -12.994 -6.967 12.186 1.00 87.56 214 PHE A CA 1
ATOM 1707 C C . PHE A 1 214 ? -11.694 -7.782 12.097 1.00 87.56 214 PHE A C 1
ATOM 1709 O O . PHE A 1 214 ? -11.055 -7.807 11.043 1.00 87.56 214 PHE A O 1
ATOM 1716 N N . ILE A 1 215 ? -11.326 -8.498 13.166 1.00 87.38 215 ILE A N 1
ATOM 1717 C CA . ILE A 1 215 ? -10.166 -9.394 13.173 1.00 87.38 215 ILE A CA 1
ATOM 1718 C C . ILE A 1 215 ? -10.447 -10.578 12.249 1.00 87.38 215 ILE A C 1
ATOM 1720 O O . ILE A 1 215 ? -9.664 -10.843 11.337 1.00 87.38 215 ILE A O 1
ATOM 1724 N N . THR A 1 216 ? -11.592 -11.239 12.410 1.00 86.00 216 THR A N 1
ATOM 1725 C CA . THR A 1 216 ? -12.005 -12.336 11.526 1.00 86.00 216 THR A CA 1
ATOM 1726 C C . THR A 1 216 ? -12.141 -11.868 10.079 1.00 86.00 216 THR A C 1
ATOM 1728 O O . THR A 1 216 ? -11.647 -12.542 9.174 1.00 86.00 216 THR A O 1
ATOM 1731 N N . LEU A 1 217 ? -12.712 -10.682 9.833 1.00 85.94 217 LEU A N 1
ATOM 1732 C CA . LEU A 1 217 ? -12.755 -10.100 8.486 1.00 85.94 217 LEU A CA 1
ATOM 1733 C C . LEU A 1 217 ? -11.347 -9.964 7.883 1.00 85.94 217 LEU A C 1
ATOM 1735 O O . LEU A 1 217 ? -11.117 -10.382 6.745 1.00 85.94 217 LEU A O 1
ATOM 1739 N N . GLN A 1 218 ? -10.398 -9.401 8.637 1.00 88.38 218 GLN A N 1
ATOM 1740 C CA . GLN A 1 218 ? -9.019 -9.235 8.180 1.00 88.38 218 GLN A CA 1
ATOM 1741 C C . GLN A 1 218 ? -8.360 -10.584 7.885 1.00 88.38 218 GLN A C 1
ATOM 1743 O O . GLN A 1 218 ? -7.708 -10.724 6.843 1.00 88.38 218 GLN A O 1
ATOM 1748 N N . ARG A 1 219 ? -8.544 -11.578 8.758 1.00 85.06 219 ARG A N 1
ATOM 1749 C CA . ARG A 1 219 ? -7.948 -12.912 8.609 1.00 85.06 219 ARG A CA 1
ATOM 1750 C C . ARG A 1 219 ? -8.496 -13.654 7.399 1.00 85.06 219 ARG A C 1
ATOM 1752 O O . ARG A 1 219 ? -7.709 -14.186 6.613 1.00 85.06 219 ARG A O 1
ATOM 1759 N N . GLN A 1 220 ? -9.810 -13.607 7.189 1.00 84.12 220 GLN A N 1
ATOM 1760 C CA . GLN A 1 220 ? -10.462 -14.184 6.014 1.00 84.12 220 GLN A CA 1
ATOM 1761 C C . GLN A 1 220 ? -9.966 -13.530 4.724 1.00 84.12 220 GLN A C 1
ATOM 1763 O O . GLN A 1 220 ? -9.576 -14.223 3.783 1.00 84.12 220 GLN A O 1
ATOM 1768 N N . LYS A 1 221 ? -9.929 -12.192 4.675 1.00 82.69 221 LYS A N 1
ATOM 1769 C CA . LYS A 1 221 ? -9.504 -11.459 3.472 1.00 82.69 221 LYS A CA 1
ATOM 1770 C C . LYS A 1 221 ? -8.007 -11.573 3.197 1.00 82.69 221 LYS A C 1
ATOM 1772 O O . LYS A 1 221 ? -7.611 -11.581 2.038 1.00 82.69 221 LYS A O 1
ATOM 1777 N N . SER A 1 222 ? -7.194 -11.742 4.237 1.00 79.12 222 SER A N 1
ATOM 1778 C CA . SER A 1 222 ? -5.751 -12.004 4.120 1.00 79.12 222 SER A CA 1
ATOM 1779 C C . SER A 1 222 ? -5.418 -13.489 3.919 1.00 79.12 222 SER A C 1
ATOM 1781 O O . SER A 1 222 ? -4.240 -13.853 3.876 1.00 79.12 222 SER A O 1
ATOM 1783 N N . LEU A 1 223 ? -6.443 -14.345 3.794 1.00 78.94 223 LEU A N 1
ATOM 1784 C CA . LEU A 1 223 ? -6.341 -15.791 3.580 1.00 78.94 223 LEU A CA 1
ATOM 1785 C C . LEU A 1 223 ? -5.603 -16.542 4.701 1.00 78.94 223 LEU A C 1
ATOM 1787 O O . LEU A 1 223 ? -5.076 -17.629 4.471 1.00 78.94 223 LEU A O 1
ATOM 1791 N N . LEU A 1 224 ? -5.565 -15.984 5.914 1.00 76.88 224 LEU A N 1
ATOM 1792 C CA . LEU A 1 224 ? -4.898 -16.597 7.070 1.00 76.88 224 LEU A CA 1
ATOM 1793 C C . LEU A 1 224 ? -5.665 -17.807 7.614 1.00 76.88 224 LEU A C 1
ATOM 1795 O O . LEU A 1 224 ? -5.056 -18.704 8.186 1.00 76.88 224 LEU A O 1
ATOM 1799 N N . ASP A 1 225 ? -6.980 -17.844 7.402 1.00 76.94 225 ASP A N 1
ATOM 1800 C CA . ASP A 1 225 ? -7.842 -18.952 7.834 1.00 76.94 225 ASP A CA 1
ATOM 1801 C C . ASP A 1 225 ? -8.026 -20.027 6.749 1.00 76.94 225 ASP A C 1
ATOM 1803 O O . ASP A 1 225 ? -8.706 -21.032 6.966 1.00 76.94 225 ASP A O 1
ATOM 1807 N N . SER A 1 226 ? -7.435 -19.842 5.562 1.00 77.06 226 SER A N 1
ATOM 1808 C CA . SER A 1 226 ? -7.593 -20.806 4.477 1.00 77.06 226 SER A CA 1
ATOM 1809 C C . SER A 1 226 ? -6.682 -22.021 4.662 1.00 77.06 226 SER A C 1
ATOM 1811 O O . SER A 1 226 ? -5.455 -21.915 4.668 1.00 77.06 226 SER A O 1
ATOM 1813 N N . LYS A 1 227 ? -7.286 -23.216 4.675 1.00 75.12 227 LYS A N 1
ATOM 1814 C CA . LYS A 1 227 ? -6.564 -24.501 4.590 1.00 75.12 227 LYS A CA 1
ATOM 1815 C C . LYS A 1 227 ? -5.779 -24.651 3.280 1.00 75.12 227 LYS A C 1
ATOM 1817 O O . LYS A 1 227 ? -4.847 -25.445 3.212 1.00 75.12 227 LYS A O 1
ATOM 1822 N N . THR A 1 228 ? -6.142 -23.883 2.250 1.00 79.00 228 THR A N 1
ATOM 1823 C CA . THR A 1 228 ? -5.481 -23.823 0.939 1.00 79.00 228 THR A CA 1
ATOM 1824 C C . THR A 1 228 ? -4.885 -22.441 0.663 1.00 79.00 228 THR A C 1
ATOM 1826 O O . THR A 1 228 ? -4.821 -22.019 -0.491 1.00 79.00 228 THR A O 1
ATOM 1829 N N . ALA A 1 229 ? -4.411 -21.741 1.704 1.00 77.25 229 ALA A N 1
ATOM 1830 C CA . ALA A 1 229 ? -3.930 -20.358 1.628 1.00 77.25 229 ALA A CA 1
ATOM 1831 C C . ALA A 1 229 ? -2.946 -20.092 0.477 1.00 77.25 229 ALA A C 1
ATOM 1833 O O . ALA A 1 229 ? -3.031 -19.052 -0.169 1.00 77.25 229 ALA A O 1
ATOM 1834 N N . SER A 1 230 ? -2.043 -21.031 0.172 1.00 76.56 230 SER A N 1
ATOM 1835 C CA . SER A 1 230 ? -1.112 -20.897 -0.959 1.00 76.56 230 SER A CA 1
ATOM 1836 C C . SER A 1 230 ? -1.835 -20.835 -2.312 1.00 76.56 230 SER A C 1
ATOM 1838 O O . SER A 1 230 ? -1.568 -19.931 -3.104 1.00 76.56 230 SER A O 1
ATOM 1840 N N . ARG A 1 231 ? -2.793 -21.739 -2.559 1.00 80.88 231 ARG A N 1
ATOM 1841 C CA . ARG A 1 231 ? -3.583 -21.781 -3.800 1.00 80.88 231 ARG A CA 1
ATOM 1842 C C . ARG A 1 231 ? -4.502 -20.570 -3.924 1.00 80.88 231 ARG A C 1
ATOM 1844 O O . ARG A 1 231 ? -4.630 -19.995 -5.004 1.00 80.88 231 ARG A O 1
ATOM 1851 N N . ASP A 1 232 ? -5.125 -20.170 -2.823 1.00 82.25 232 ASP A N 1
ATOM 1852 C CA . ASP A 1 232 ? -6.066 -19.051 -2.826 1.00 82.25 232 ASP A CA 1
ATOM 1853 C C . ASP A 1 232 ? -5.322 -17.725 -3.018 1.00 82.25 232 ASP A C 1
ATOM 1855 O O . ASP A 1 232 ? -5.759 -16.876 -3.794 1.00 82.25 232 ASP A O 1
ATOM 1859 N N . ARG A 1 233 ? -4.140 -17.579 -2.400 1.00 81.94 233 ARG A N 1
ATOM 1860 C CA . ARG A 1 233 ? -3.266 -16.416 -2.601 1.00 81.94 233 ARG A CA 1
ATOM 1861 C C . ARG A 1 233 ? -2.769 -16.353 -4.034 1.00 81.94 233 ARG A C 1
ATOM 1863 O O . ARG A 1 233 ? -2.755 -15.274 -4.620 1.00 81.94 233 ARG A O 1
ATOM 1870 N N . PHE A 1 234 ? -2.403 -17.494 -4.611 1.00 85.81 234 PHE A N 1
ATOM 1871 C CA . PHE A 1 234 ? -2.031 -17.566 -6.018 1.00 85.81 234 PHE A CA 1
ATOM 1872 C C . PHE A 1 234 ? -3.189 -17.138 -6.931 1.00 85.81 234 PHE A C 1
ATOM 1874 O O . PHE A 1 234 ? -3.007 -16.287 -7.797 1.00 85.81 234 PHE A O 1
ATOM 1881 N N . SER A 1 235 ? -4.402 -17.630 -6.671 1.00 87.19 235 SER A N 1
ATOM 1882 C CA . SER A 1 235 ? -5.601 -17.255 -7.433 1.00 87.19 235 SER A CA 1
ATOM 1883 C C . SER A 1 235 ? -5.893 -15.753 -7.338 1.00 87.19 235 SER A C 1
ATOM 1885 O O . SER A 1 235 ? -6.130 -15.105 -8.354 1.00 87.19 235 SER A O 1
ATOM 1887 N N . GLN A 1 236 ? -5.802 -15.165 -6.140 1.00 88.19 236 GLN A N 1
ATOM 1888 C CA . GLN A 1 236 ? -5.931 -13.715 -5.968 1.00 88.19 236 GLN A CA 1
ATOM 1889 C C . GLN A 1 236 ? -4.813 -12.935 -6.665 1.00 88.19 236 GLN A C 1
ATOM 1891 O O . GLN A 1 236 ? -5.076 -11.887 -7.243 1.00 88.19 236 GLN A O 1
ATOM 1896 N N . THR A 1 237 ? -3.584 -13.453 -6.656 1.00 90.19 237 THR A N 1
ATOM 1897 C CA . THR A 1 237 ? -2.458 -12.842 -7.376 1.00 90.19 237 THR A CA 1
ATOM 1898 C C . THR A 1 237 ? -2.742 -12.777 -8.873 1.00 90.19 237 THR A C 1
ATOM 1900 O O . THR A 1 237 ? -2.545 -11.728 -9.479 1.00 90.19 237 THR A O 1
ATOM 1903 N N . LEU A 1 238 ? -3.258 -13.860 -9.465 1.00 90.75 238 LEU A N 1
ATOM 1904 C CA . LEU A 1 238 ? -3.641 -13.880 -10.878 1.00 90.75 238 LEU A CA 1
ATOM 1905 C C . LEU A 1 238 ? -4.753 -12.872 -11.182 1.00 90.75 238 LEU A C 1
ATOM 1907 O O . LEU A 1 238 ? -4.629 -12.126 -12.147 1.00 90.75 238 LEU A O 1
ATOM 1911 N N . LEU A 1 239 ? -5.780 -12.775 -10.329 1.00 90.94 239 LEU A N 1
ATOM 1912 C CA . LEU A 1 239 ? -6.840 -11.768 -10.481 1.00 90.94 239 LEU A CA 1
ATOM 1913 C C . LEU A 1 239 ? -6.289 -10.337 -10.428 1.00 90.94 239 LEU A C 1
ATOM 1915 O O . LEU A 1 239 ? -6.690 -9.487 -11.224 1.00 90.94 239 LEU A O 1
ATOM 1919 N N . THR A 1 240 ? -5.361 -10.061 -9.511 1.00 90.88 240 THR A N 1
ATOM 1920 C CA . THR A 1 240 ? -4.684 -8.762 -9.430 1.00 90.88 240 THR A CA 1
ATOM 1921 C C . THR A 1 240 ? -3.860 -8.500 -10.687 1.00 90.88 240 THR A C 1
ATOM 1923 O O . THR A 1 240 ? -3.989 -7.438 -11.291 1.00 90.88 240 THR A O 1
ATOM 1926 N N . VAL A 1 241 ? -3.054 -9.463 -11.133 1.00 91.19 241 VAL A N 1
ATOM 1927 C CA . VAL A 1 241 ? -2.234 -9.316 -12.342 1.00 91.19 241 VAL A CA 1
ATOM 1928 C C . VAL A 1 241 ? -3.087 -9.119 -13.591 1.00 91.19 241 VAL A C 1
ATOM 1930 O O . VAL A 1 241 ? -2.757 -8.264 -14.409 1.00 91.19 241 VAL A O 1
ATOM 1933 N N . ASP A 1 242 ? -4.211 -9.819 -13.720 1.00 91.44 242 ASP A N 1
ATOM 1934 C CA . ASP A 1 242 ? -5.152 -9.630 -14.826 1.00 91.44 242 ASP A CA 1
ATOM 1935 C C . ASP A 1 242 ? -5.700 -8.196 -14.874 1.00 91.44 242 ASP A C 1
ATOM 1937 O O . ASP A 1 242 ? -5.806 -7.613 -15.957 1.00 91.44 242 ASP A O 1
ATOM 1941 N N . LYS A 1 243 ? -5.977 -7.579 -13.715 1.00 90.69 243 LYS A N 1
ATOM 1942 C CA . LYS A 1 243 ? -6.324 -6.147 -13.646 1.00 90.69 243 LYS A CA 1
ATOM 1943 C C . LYS A 1 243 ? -5.152 -5.271 -14.081 1.00 90.69 243 LYS A C 1
ATOM 1945 O O . LYS A 1 243 ? -5.342 -4.348 -14.873 1.00 90.69 243 LYS A O 1
ATOM 1950 N N . LEU A 1 244 ? -3.946 -5.576 -13.599 1.00 91.19 244 LEU A N 1
ATOM 1951 C CA . LEU A 1 244 ? -2.735 -4.821 -13.921 1.00 91.19 244 LEU A CA 1
ATOM 1952 C C . LEU A 1 244 ? -2.363 -4.900 -15.398 1.00 91.19 244 LEU A C 1
ATOM 1954 O O . LEU A 1 244 ? -1.808 -3.939 -15.915 1.00 91.19 244 LEU A O 1
ATOM 1958 N N . ARG A 1 245 ? -2.715 -5.970 -16.119 1.00 90.06 245 ARG A N 1
ATOM 1959 C CA . ARG A 1 245 ? -2.451 -6.068 -17.565 1.00 90.06 245 ARG A CA 1
ATOM 1960 C C . ARG A 1 245 ? -3.078 -4.937 -18.374 1.00 90.06 245 ARG A C 1
ATOM 1962 O O . ARG A 1 245 ? -2.513 -4.578 -19.395 1.00 90.06 245 ARG A O 1
ATOM 1969 N N . LYS A 1 246 ? -4.172 -4.326 -17.904 1.00 90.12 246 LYS A N 1
ATOM 1970 C CA . LYS A 1 246 ? -4.777 -3.143 -18.549 1.00 90.12 246 LYS A CA 1
ATOM 1971 C C . LYS A 1 246 ? -3.870 -1.904 -18.518 1.00 90.12 246 LYS A C 1
ATOM 1973 O O . LYS A 1 246 ? -4.097 -0.960 -19.263 1.00 90.12 246 LYS A O 1
ATOM 1978 N N . ILE A 1 247 ? -2.879 -1.897 -17.629 1.00 90.38 247 ILE A N 1
ATOM 1979 C CA . ILE A 1 247 ? -1.897 -0.821 -17.453 1.00 90.38 247 ILE A CA 1
ATOM 1980 C C . ILE A 1 247 ? -0.718 -1.001 -18.419 1.00 90.38 247 ILE A C 1
ATOM 1982 O O . ILE A 1 247 ? -0.045 -0.028 -18.757 1.00 90.38 247 ILE A O 1
ATOM 1986 N N . PHE A 1 248 ? -0.484 -2.234 -18.874 1.00 92.56 248 PHE A N 1
ATOM 1987 C CA . PHE A 1 248 ? 0.557 -2.569 -19.835 1.00 92.56 248 PHE A CA 1
ATOM 1988 C C . PHE A 1 248 ? 0.042 -2.427 -21.283 1.00 92.56 248 PHE A C 1
ATOM 1990 O O . PHE A 1 248 ? -1.148 -2.633 -21.529 1.00 92.56 248 PHE A O 1
ATOM 1997 N N . PRO A 1 249 ? 0.917 -2.107 -22.253 1.00 94.00 249 PRO A N 1
ATOM 1998 C CA . PRO A 1 249 ? 2.353 -1.861 -22.098 1.00 94.00 249 PRO A CA 1
ATOM 1999 C C . PRO A 1 249 ? 2.666 -0.570 -21.329 1.00 94.00 249 PRO A C 1
ATOM 2001 O O . PRO A 1 249 ? 1.967 0.436 -21.456 1.00 94.00 249 PRO A O 1
ATOM 2004 N N . LEU A 1 250 ? 3.755 -0.585 -20.555 1.00 94.31 250 LEU A N 1
ATOM 2005 C CA . LEU A 1 250 ? 4.336 0.647 -20.023 1.00 94.31 250 LEU A CA 1
ATOM 2006 C C . LEU A 1 250 ? 5.217 1.257 -21.103 1.00 94.31 250 LEU A C 1
ATOM 2008 O O . LEU A 1 250 ? 6.168 0.619 -21.553 1.00 94.31 250 LEU A O 1
ATOM 2012 N N . ILE A 1 251 ? 4.903 2.487 -21.492 1.00 92.38 251 ILE A N 1
ATOM 2013 C CA . ILE A 1 251 ? 5.652 3.245 -22.492 1.00 92.38 251 ILE A CA 1
ATOM 2014 C C . ILE A 1 251 ? 6.202 4.494 -21.809 1.00 92.38 251 ILE A C 1
ATOM 2016 O O . ILE A 1 251 ? 5.429 5.275 -21.250 1.00 92.38 251 ILE A O 1
ATOM 2020 N N . PHE A 1 252 ? 7.524 4.662 -21.829 1.00 89.88 252 PHE A N 1
ATOM 2021 C CA . PHE A 1 252 ? 8.208 5.836 -21.281 1.00 89.88 252 PHE A CA 1
ATOM 2022 C C . PHE A 1 252 ? 9.541 6.065 -22.008 1.00 89.88 252 PHE A C 1
ATOM 2024 O O . PHE A 1 252 ? 10.367 5.160 -22.117 1.00 89.88 252 PHE A O 1
ATOM 2031 N N . GLY A 1 253 ? 9.757 7.275 -22.532 1.00 86.94 253 GLY A N 1
ATOM 2032 C CA . GLY A 1 253 ? 10.858 7.526 -23.471 1.00 86.94 253 GLY A CA 1
ATOM 2033 C C . GLY A 1 253 ? 10.811 6.537 -24.640 1.00 86.94 253 GLY A C 1
ATOM 2034 O O . GLY A 1 253 ? 9.750 6.317 -25.217 1.00 86.94 253 GLY A O 1
ATOM 2035 N N . ASP A 1 254 ? 11.942 5.887 -24.920 1.00 87.69 254 ASP A N 1
ATOM 2036 C CA . ASP A 1 254 ? 12.047 4.841 -25.950 1.00 87.69 254 ASP A CA 1
ATOM 2037 C C . ASP A 1 254 ? 11.820 3.415 -25.402 1.00 87.69 254 ASP A C 1
ATOM 2039 O O . ASP A 1 254 ? 12.072 2.433 -26.104 1.00 87.69 254 ASP A O 1
ATOM 2043 N N . PHE A 1 255 ? 11.414 3.273 -24.135 1.00 91.69 255 PHE A N 1
ATOM 2044 C CA . PHE A 1 255 ? 11.141 1.973 -23.524 1.00 91.69 255 PHE A CA 1
ATOM 2045 C C . PHE A 1 255 ? 9.706 1.530 -23.789 1.00 91.69 255 PHE A C 1
ATOM 2047 O O . PHE A 1 255 ? 8.756 2.291 -23.601 1.00 91.69 255 PHE A O 1
ATOM 2054 N N . THR A 1 256 ? 9.553 0.250 -24.120 1.00 95.06 256 THR A N 1
ATOM 2055 C CA . THR A 1 256 ? 8.281 -0.473 -24.033 1.00 95.06 256 THR A CA 1
ATOM 2056 C C . THR A 1 256 ? 8.463 -1.668 -23.109 1.00 95.06 256 THR A C 1
ATOM 2058 O O . THR A 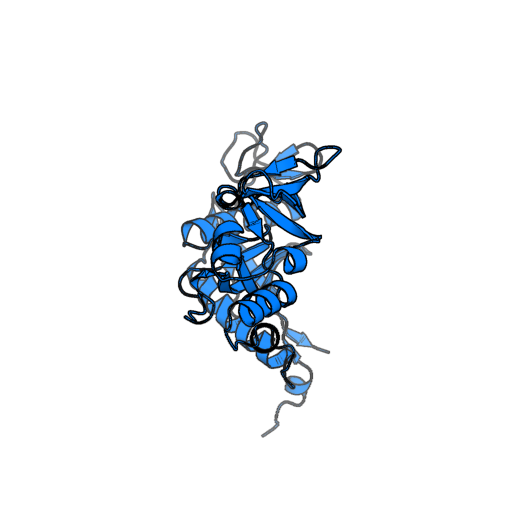1 256 ? 9.329 -2.511 -23.338 1.00 95.06 256 THR A O 1
ATOM 2061 N N . VAL A 1 257 ? 7.655 -1.754 -22.055 1.00 95.56 257 VAL A N 1
ATOM 2062 C CA . VAL A 1 257 ? 7.684 -2.869 -21.101 1.00 95.56 257 VAL A CA 1
ATOM 2063 C C . VAL A 1 257 ? 6.352 -3.590 -21.135 1.00 95.56 257 VAL A C 1
ATOM 2065 O O . VAL A 1 257 ? 5.307 -2.969 -20.948 1.00 95.56 257 VAL A O 1
ATOM 2068 N N . ASN A 1 258 ? 6.394 -4.903 -21.330 1.00 95.88 258 ASN A N 1
ATOM 2069 C CA . ASN A 1 258 ? 5.228 -5.778 -21.295 1.00 95.88 258 ASN A CA 1
ATOM 2070 C C . ASN A 1 258 ? 5.275 -6.691 -20.070 1.00 95.88 258 ASN A C 1
ATOM 2072 O O . ASN A 1 258 ? 6.348 -7.088 -19.619 1.00 95.88 258 ASN A O 1
ATOM 2076 N N . LEU A 1 259 ? 4.103 -7.040 -19.546 1.00 95.38 259 LEU A N 1
ATOM 2077 C CA . LEU A 1 259 ? 3.964 -8.008 -18.465 1.00 95.38 259 LEU A CA 1
ATOM 2078 C C . LEU A 1 259 ? 3.646 -9.384 -19.045 1.00 95.38 259 LEU A C 1
ATOM 2080 O O . LEU A 1 259 ? 2.655 -9.540 -19.761 1.00 95.38 259 LEU A O 1
ATOM 2084 N N . ALA A 1 260 ? 4.463 -10.380 -18.710 1.00 92.12 260 ALA A N 1
ATOM 2085 C CA . ALA A 1 260 ? 4.210 -11.755 -19.110 1.00 92.12 260 ALA A CA 1
ATOM 2086 C C . ALA A 1 260 ? 2.864 -12.250 -18.565 1.00 92.12 260 ALA A C 1
ATOM 2088 O O . ALA A 1 260 ? 2.446 -11.910 -17.454 1.00 92.12 260 ALA A O 1
ATOM 2089 N N . LYS A 1 261 ? 2.182 -13.077 -19.365 1.00 83.81 261 LYS A N 1
ATOM 2090 C CA . LYS A 1 261 ? 0.889 -13.649 -18.990 1.00 83.81 261 LYS A CA 1
ATOM 2091 C C . LYS A 1 261 ? 1.051 -14.595 -17.803 1.00 83.81 261 LYS A C 1
ATOM 2093 O O . LYS A 1 261 ? 0.373 -14.439 -16.791 1.00 83.81 261 LYS A O 1
ATOM 2098 N N . ASP A 1 262 ? 1.974 -15.533 -17.920 1.00 87.31 262 ASP A N 1
ATOM 2099 C CA . ASP A 1 262 ? 2.116 -16.599 -16.945 1.00 87.31 262 ASP A CA 1
ATOM 2100 C C . ASP A 1 262 ? 3.188 -16.255 -15.900 1.00 87.31 262 ASP A C 1
ATOM 2102 O O . ASP A 1 262 ? 4.223 -15.661 -16.234 1.00 87.31 262 ASP A O 1
ATOM 2106 N N . PRO A 1 263 ? 2.956 -16.608 -14.625 1.00 89.44 263 PRO A N 1
ATOM 2107 C CA . PRO A 1 263 ? 3.977 -16.495 -13.600 1.00 89.44 263 PRO A CA 1
ATOM 2108 C C . PRO A 1 263 ? 5.114 -17.478 -13.878 1.00 89.44 263 PRO A C 1
ATOM 2110 O O . PRO A 1 263 ? 4.937 -18.509 -14.533 1.00 89.44 263 PRO A O 1
ATOM 2113 N N . LEU A 1 264 ? 6.287 -17.200 -13.316 1.00 86.31 264 LEU A N 1
ATOM 2114 C CA . LEU A 1 264 ? 7.375 -18.165 -13.308 1.00 86.31 264 LEU A CA 1
ATOM 2115 C C . LEU A 1 264 ? 6.939 -19.423 -12.555 1.00 86.31 264 LEU A C 1
ATOM 2117 O O . LEU A 1 264 ? 6.396 -19.359 -11.447 1.00 86.31 264 LEU A O 1
ATOM 2121 N N . VAL A 1 265 ? 7.222 -20.572 -13.157 1.00 81.25 265 VAL A N 1
ATOM 2122 C CA . VAL A 1 265 ? 7.007 -21.882 -12.551 1.00 81.25 265 VAL A CA 1
ATOM 2123 C C . VAL A 1 265 ? 8.360 -22.420 -12.121 1.00 81.25 265 VAL A C 1
ATOM 2125 O O . VAL A 1 265 ? 9.267 -22.544 -12.944 1.00 81.25 265 VAL A O 1
ATOM 2128 N N . VAL A 1 266 ? 8.495 -22.742 -10.836 1.00 72.44 266 VAL A N 1
ATOM 2129 C CA . VAL A 1 266 ? 9.683 -23.425 -10.319 1.00 72.44 266 VAL A CA 1
ATOM 2130 C C . VAL A 1 266 ? 9.373 -24.915 -10.270 1.00 72.44 266 VAL A C 1
ATOM 2132 O O . VAL A 1 266 ? 8.391 -25.328 -9.647 1.00 72.44 266 VAL A O 1
ATOM 2135 N N . GLN A 1 267 ? 10.189 -25.704 -10.966 1.00 64.69 267 GLN A N 1
ATOM 2136 C CA . GLN A 1 267 ? 10.208 -27.155 -10.811 1.00 64.69 267 GLN A CA 1
ATOM 2137 C C . GLN A 1 267 ? 11.003 -27.477 -9.544 1.00 64.69 267 GLN A C 1
ATOM 2139 O O . GLN A 1 267 ? 12.107 -26.955 -9.374 1.00 64.69 267 GLN A O 1
ATOM 2144 N N . VAL A 1 268 ? 10.407 -28.261 -8.646 1.00 56.81 268 VAL A N 1
ATOM 2145 C CA . VAL A 1 268 ? 11.025 -28.726 -7.395 1.00 56.81 268 VAL A CA 1
ATOM 2146 C C . VAL A 1 268 ? 11.267 -30.220 -7.483 1.00 56.81 268 VAL A C 1
ATOM 2148 O O . VAL A 1 268 ? 10.343 -30.913 -7.959 1.00 56.81 268 VAL A O 1
#